Protein AF-0000000084942359 (afdb_homodimer)

Solvent-accessible surface area (backbone atoms only — not comparable to full-atom values): 15478 Å² total; per-residue (Å²): 102,68,65,57,22,60,75,70,57,20,59,50,70,43,77,58,85,48,54,46,67,54,44,46,45,58,38,41,40,51,41,46,76,66,55,27,31,40,92,59,32,51,54,51,35,51,50,45,31,75,74,58,37,42,37,38,56,48,44,86,35,30,27,46,50,53,60,50,73,36,63,46,33,71,36,66,51,55,26,35,24,31,32,73,39,57,25,63,65,54,90,72,32,95,49,45,28,30,33,36,41,31,50,41,22,55,38,44,47,60,41,50,49,47,49,34,51,48,53,60,51,64,69,34,65,71,51,44,54,51,52,70,69,38,79,47,71,66,47,50,50,51,52,38,50,71,72,74,93,104,67,64,58,22,59,76,68,59,21,58,50,70,42,76,59,84,49,54,46,66,56,45,46,45,58,37,43,41,53,40,45,77,66,56,27,31,41,93,58,33,52,56,50,35,50,50,47,35,72,74,60,38,44,38,39,57,49,44,86,35,31,27,48,51,53,61,49,71,37,61,46,32,72,37,66,52,55,25,38,23,32,34,72,40,58,26,62,67,52,90,72,33,96,49,46,30,28,33,35,43,30,48,40,23,55,38,43,47,60,41,49,49,49,51,36,53,46,53,59,52,64,71,34,67,70,51,44,52,50,53,70,68,40,81,47,71,66,46,51,51,51,53,39,49,73,72,72,94

InterPro domains:
  IPR002178 PTS EIIA type-2 domain [PF00359] (6-145)
  IPR002178 PTS EIIA type-2 domain [PS51094] (4-147)
  IPR002178 PTS EI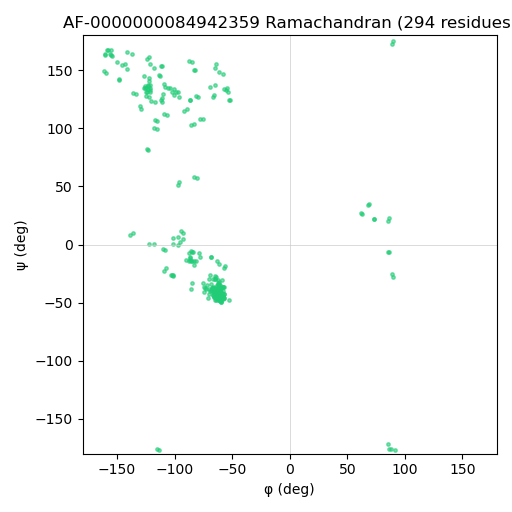IA type-2 domain [cd00211] (6-144)
  IPR016152 Phosphotransferase/anion transporter [G3DSA:3.40.930.10] (1-147)
  IPR016152 Phosphotransferase/anion transporter [SSF55804] (1-146)
  IPR051351 Ascorbate-specific PTS system EIIA component [PTHR36203] (2-146)

Foldseek 3Di:
DLVVQLVLVQEEEAEDADAPLVVLLVNCVSCVVVQQFANCFSVQQVVCCVVPNQVQQPDAQEGEGEHDAPHRGDAWDKHKYFYLDFYDRDDRHPYTHRIYIYTYHNDVVVSVVVVVVVCVQVVDPVSSVLSNPDDDSVSSVVSVVVVPD/DLVVQLVLVQEEEAEDADAPLVVLLVNCVSCVVVQQFAPCFSVQQVVCCVVPNQPQQPDAQEGEGEHDAPVRGDAWDKHKYFYLDFYDRDPRHPYTHRIYIYTYHNDVVVRVVVVVVVVVQVVDPVSSVLSNPDHDSVSSVVSVVVVPD

Structure (mmCIF, N/CA/C/O backbone):
data_AF-0000000084942359-model_v1
#
loop_
_entity.id
_entity.type
_entity.pdbx_description
1 polymer 'Ascorbate-specific PTS system EIIA component'
#
loop_
_atom_site.group_PDB
_atom_site.id
_atom_site.type_symbol
_atom_site.label_atom_id
_atom_site.label_alt_id
_atom_site.label_comp_id
_atom_site.label_asym_id
_atom_site.label_entity_id
_atom_site.label_seq_id
_atom_site.pdbx_PDB_ins_code
_atom_site.Cartn_x
_atom_site.Cartn_y
_atom_site.Cartn_z
_atom_site.occupancy
_atom_site.B_iso_or_equiv
_atom_site.auth_seq_id
_atom_site.auth_comp_id
_atom_site.auth_asym_id
_atom_site.auth_atom_id
_atom_site.pdbx_PDB_model_num
ATOM 1 N N . MET A 1 1 ? 9.93 -5.508 -11.477 1 91.75 1 MET A N 1
ATOM 2 C CA . MET A 1 1 ? 9.188 -6.422 -10.617 1 91.75 1 MET A CA 1
ATOM 3 C C . MET A 1 1 ? 9.023 -7.781 -11.289 1 91.75 1 MET A C 1
ATOM 5 O O . MET A 1 1 ? 9.516 -8.789 -10.789 1 91.75 1 MET A O 1
ATOM 9 N N . LEU A 1 2 ? 8.453 -7.777 -12.477 1 95 2 LEU A N 1
ATOM 10 C CA . LEU A 1 2 ? 8.18 -9.047 -13.133 1 95 2 LEU A CA 1
ATOM 11 C C . LEU A 1 2 ? 9.477 -9.773 -13.477 1 95 2 LEU A C 1
ATOM 13 O O . LEU A 1 2 ? 9.57 -10.992 -13.32 1 95 2 LEU A O 1
ATOM 17 N N . ARG A 1 3 ? 10.461 -9.023 -13.875 1 95.75 3 ARG A N 1
ATOM 18 C CA . ARG A 1 3 ? 11.766 -9.609 -14.172 1 95.75 3 ARG A CA 1
ATOM 19 C C . ARG A 1 3 ? 12.344 -10.305 -12.945 1 95.75 3 ARG A C 1
ATOM 21 O O . ARG A 1 3 ? 12.82 -11.438 -13.031 1 95.75 3 ARG A O 1
ATOM 28 N N . GLU A 1 4 ? 12.297 -9.594 -11.867 1 96 4 GLU A N 1
ATOM 29 C CA . GLU A 1 4 ? 12.812 -10.156 -10.625 1 96 4 GLU A CA 1
ATOM 30 C C . GLU A 1 4 ? 12.039 -11.406 -10.219 1 96 4 GLU A C 1
ATOM 32 O O . GLU A 1 4 ? 12.625 -12.375 -9.727 1 96 4 GLU A O 1
ATOM 37 N N . ILE A 1 5 ? 10.742 -11.406 -10.305 1 97.94 5 ILE A N 1
ATOM 38 C CA . ILE A 1 5 ? 9.883 -12.555 -10.016 1 97.94 5 ILE A CA 1
ATOM 39 C C . ILE A 1 5 ? 10.344 -13.766 -10.82 1 97.94 5 ILE A C 1
ATOM 41 O O . ILE A 1 5 ? 10.539 -14.852 -10.266 1 97.94 5 ILE A O 1
ATOM 45 N N . ILE A 1 6 ? 10.578 -13.469 -12.195 1 98.19 6 ILE A N 1
ATOM 46 C CA . ILE A 1 6 ? 10.93 -14.555 -13.102 1 98.19 6 ILE A CA 1
ATOM 47 C C . ILE A 1 6 ? 12.336 -15.062 -12.789 1 98.19 6 ILE A C 1
ATOM 49 O O . ILE A 1 6 ? 12.547 -16.266 -12.625 1 98.19 6 ILE A O 1
ATOM 53 N N . GLU A 1 7 ? 13.211 -14.25 -12.562 1 97.81 7 GLU A N 1
ATOM 54 C CA . GLU A 1 7 ? 14.617 -14.602 -12.359 1 97.81 7 GLU A CA 1
ATOM 55 C C . GLU A 1 7 ? 14.805 -15.367 -11.047 1 97.81 7 GLU A C 1
ATOM 57 O O . GLU A 1 7 ? 15.664 -16.25 -10.961 1 97.81 7 GLU A O 1
ATOM 62 N N . ASN A 1 8 ? 14.055 -15.047 -10.07 1 98.31 8 ASN A N 1
ATOM 63 C CA . ASN A 1 8 ? 14.227 -15.672 -8.766 1 98.31 8 ASN A CA 1
ATOM 64 C C . ASN A 1 8 ? 13.258 -16.828 -8.562 1 98.31 8 ASN A C 1
ATOM 66 O O . ASN A 1 8 ? 13.25 -17.469 -7.508 1 98.31 8 ASN A O 1
ATOM 70 N N . GLY A 1 9 ? 12.422 -17.062 -9.602 1 98.38 9 GLY A N 1
ATOM 71 C CA . GLY A 1 9 ? 11.492 -18.172 -9.531 1 98.38 9 GLY A CA 1
ATOM 72 C C . GLY A 1 9 ? 10.398 -17.969 -8.5 1 98.38 9 GLY A C 1
ATOM 73 O O . GLY A 1 9 ? 9.984 -18.906 -7.828 1 98.38 9 GLY A O 1
ATOM 74 N N . ARG A 1 10 ? 9.938 -16.75 -8.32 1 98.69 10 ARG A N 1
ATOM 75 C CA . ARG A 1 10 ? 8.93 -16.422 -7.316 1 98.69 10 ARG A CA 1
ATOM 76 C C . ARG A 1 10 ? 7.539 -16.375 -7.938 1 98.69 10 ARG A C 1
ATOM 78 O O . ARG A 1 10 ? 6.805 -15.398 -7.75 1 98.69 10 ARG A O 1
ATOM 85 N N . PHE A 1 11 ? 7.246 -17.406 -8.617 1 98.75 11 PHE A N 1
ATOM 86 C CA . PHE A 1 11 ? 5.934 -17.531 -9.242 1 98.75 11 PHE A CA 1
ATOM 87 C C . PHE A 1 11 ? 5.426 -18.969 -9.141 1 98.75 11 PHE A C 1
ATOM 89 O O . PHE A 1 11 ? 6.215 -19.891 -8.945 1 98.75 11 PHE A O 1
ATOM 96 N N . SER A 1 12 ? 4.117 -19.141 -9.109 1 98.69 12 SER A N 1
ATOM 97 C CA . SER A 1 12 ? 3.49 -20.453 -9.133 1 98.69 12 SER A CA 1
ATOM 98 C C . SER A 1 12 ? 2.172 -20.422 -9.898 1 98.69 12 SER A C 1
ATOM 100 O O . SER A 1 12 ? 1.592 -19.359 -10.102 1 98.69 12 SER A O 1
ATOM 102 N N . PHE A 1 13 ? 1.837 -21.5 -10.375 1 98.56 13 PHE A N 1
ATOM 103 C CA . PHE A 1 13 ? 0.578 -21.719 -11.07 1 98.56 13 PHE A CA 1
ATOM 104 C C . PHE A 1 13 ? -0.224 -22.828 -10.398 1 98.56 13 PHE A C 1
ATOM 106 O O . PHE A 1 13 ? 0.301 -23.922 -10.141 1 98.56 13 PHE A O 1
ATOM 113 N N . GLN A 1 14 ? -1.432 -22.516 -10.086 1 98.12 14 GLN A N 1
ATOM 114 C CA . GLN A 1 14 ? -2.273 -23.484 -9.391 1 98.12 14 GLN A CA 1
ATOM 115 C C . GLN A 1 14 ? -3.432 -23.953 -10.273 1 98.12 14 GLN A C 1
ATOM 117 O O . GLN A 1 14 ? -3.959 -23.172 -11.07 1 98.12 14 GLN A O 1
ATOM 122 N N . LYS A 1 15 ? -3.688 -25.203 -10.023 1 95 15 LYS A N 1
ATOM 123 C CA . LYS A 1 15 ? -4.883 -25.781 -10.625 1 95 15 LYS A CA 1
ATOM 124 C C . LYS A 1 15 ? -5.934 -26.094 -9.562 1 95 15 LYS A C 1
ATOM 126 O O . LYS A 1 15 ? -5.617 -26.219 -8.383 1 95 15 LYS A O 1
ATOM 131 N N . GLY A 1 16 ? -7.137 -26.078 -10.016 1 90.5 16 GLY A N 1
ATOM 132 C CA . GLY A 1 16 ? -8.219 -26.438 -9.117 1 90.5 16 GLY A CA 1
ATOM 133 C C . GLY A 1 16 ? -8.734 -25.281 -8.281 1 90.5 16 GLY A C 1
ATOM 134 O O . GLY A 1 16 ? -8.305 -24.141 -8.469 1 90.5 16 GLY A O 1
ATOM 135 N N . SER A 1 17 ? -9.648 -25.719 -7.305 1 93.69 17 SER A N 1
ATOM 136 C CA . SER A 1 17 ? -10.297 -24.734 -6.453 1 93.69 17 SER A CA 1
ATOM 137 C C . SER A 1 17 ? -9.625 -24.656 -5.082 1 93.69 17 SER A C 1
ATOM 139 O O . SER A 1 17 ? -9.281 -25.688 -4.5 1 93.69 17 SER A O 1
ATOM 141 N N . LEU A 1 18 ? -9.445 -23.375 -4.758 1 97.25 18 LEU A N 1
ATOM 142 C CA . LEU A 1 18 ? -8.898 -23.125 -3.43 1 97.25 18 LEU A CA 1
ATOM 143 C C . LEU A 1 18 ? -9.773 -22.156 -2.656 1 97.25 18 LEU A C 1
ATOM 145 O O . LEU A 1 18 ? -10.398 -21.266 -3.246 1 97.25 18 LEU A O 1
ATOM 149 N N . SER A 1 19 ? -9.773 -22.531 -1.214 1 98 19 SER A N 1
ATOM 150 C CA . SER A 1 19 ? -10.281 -21.453 -0.386 1 98 19 SER A CA 1
ATOM 151 C C . SER A 1 19 ? -9.359 -20.234 -0.439 1 98 19 SER A C 1
ATOM 153 O O . SER A 1 19 ? -8.188 -20.359 -0.799 1 98 19 SER A O 1
ATOM 155 N N . TRP A 1 20 ? -9.93 -19.109 -0.237 1 98 20 TRP A N 1
ATOM 156 C CA . TRP A 1 20 ? -9.094 -17.922 -0.312 1 98 20 TRP A CA 1
ATOM 157 C C . TRP A 1 20 ? -7.957 -17.984 0.699 1 98 20 TRP A C 1
ATOM 159 O O . TRP A 1 20 ? -6.863 -17.484 0.444 1 98 20 TRP A O 1
ATOM 169 N N . GLU A 1 21 ? -8.141 -18.672 1.91 1 98.56 21 GLU A N 1
ATOM 170 C CA . GLU A 1 21 ? -7.066 -18.859 2.883 1 98.56 21 GLU A CA 1
ATOM 171 C C . GLU A 1 21 ? -5.945 -19.719 2.307 1 98.56 21 GLU A C 1
ATOM 173 O O . GLU A 1 21 ? -4.766 -19.391 2.438 1 98.56 21 GLU A O 1
ATOM 178 N N . GLU A 1 22 ? -6.355 -20.797 1.677 1 98.44 22 GLU A N 1
ATOM 179 C CA . GLU A 1 22 ? -5.379 -21.672 1.039 1 98.44 22 GLU A CA 1
ATOM 180 C C . GLU A 1 22 ? -4.641 -20.953 -0.085 1 98.44 22 GLU A C 1
ATOM 182 O O . GLU A 1 22 ? -3.436 -21.141 -0.262 1 98.44 22 GLU A O 1
ATOM 187 N N . ALA A 1 23 ? -5.34 -20.172 -0.828 1 98.56 23 ALA A N 1
ATOM 188 C CA . ALA A 1 23 ? -4.738 -19.422 -1.926 1 98.56 23 ALA A CA 1
ATOM 189 C C . ALA A 1 23 ? -3.678 -18.453 -1.411 1 98.56 23 ALA A C 1
ATOM 191 O O . ALA A 1 23 ? -2.598 -18.344 -1.996 1 98.56 23 ALA A O 1
ATOM 192 N N . ILE A 1 24 ? -4.004 -17.812 -0.327 1 98.62 24 ILE A N 1
ATOM 193 C CA . ILE A 1 24 ? -3.039 -16.891 0.271 1 98.62 24 ILE A CA 1
ATOM 194 C C . ILE A 1 24 ? -1.79 -17.656 0.69 1 98.62 24 ILE A C 1
ATOM 196 O O . ILE A 1 24 ? -0.667 -17.219 0.433 1 98.62 24 ILE A O 1
ATOM 200 N N . LYS A 1 25 ? -1.913 -18.797 1.354 1 98.75 25 LYS A N 1
ATOM 201 C CA . LYS A 1 25 ? -0.781 -19.609 1.784 1 98.75 25 LYS A CA 1
ATOM 202 C C . LYS A 1 25 ? 0.062 -20.062 0.592 1 98.75 25 LYS A C 1
ATOM 204 O O . LYS A 1 25 ? 1.29 -19.953 0.62 1 98.75 25 LYS A O 1
ATOM 209 N N . LYS A 1 26 ? -0.627 -20.484 -0.478 1 98.69 26 LYS A N 1
ATOM 210 C CA . LYS A 1 26 ? 0.073 -20.938 -1.678 1 98.69 26 LYS A CA 1
ATOM 211 C C . LYS A 1 26 ? 0.813 -19.781 -2.348 1 98.69 26 LYS A C 1
ATOM 213 O O . LYS A 1 26 ? 1.952 -19.938 -2.793 1 98.69 26 LYS A O 1
ATOM 218 N N . ALA A 1 27 ? 0.189 -18.703 -2.371 1 98.69 27 ALA A N 1
ATOM 219 C CA . ALA A 1 27 ? 0.783 -17.531 -3.016 1 98.69 27 ALA A CA 1
ATOM 220 C C . ALA A 1 27 ? 2.035 -17.078 -2.273 1 98.69 27 ALA A C 1
ATOM 222 O O . ALA A 1 27 ? 2.965 -16.547 -2.885 1 98.69 27 ALA A O 1
ATOM 223 N N . CYS A 1 28 ? 2.064 -17.359 -1.022 1 98.75 28 CYS A N 1
ATOM 224 C CA . CYS A 1 28 ? 3.176 -16.922 -0.18 1 98.75 28 CYS A CA 1
ATOM 225 C C . CYS A 1 28 ? 4.312 -17.938 -0.215 1 98.75 28 CYS A C 1
ATOM 227 O O . CYS A 1 28 ? 5.43 -17.641 0.206 1 98.75 28 CYS A O 1
ATOM 229 N N . GLN A 1 29 ? 4.113 -19.078 -0.69 1 98.75 29 GLN A N 1
ATOM 230 C CA . GLN A 1 29 ? 5.016 -20.219 -0.55 1 98.75 29 GLN A CA 1
ATOM 231 C C . GLN A 1 29 ? 6.395 -19.906 -1.118 1 98.75 29 GLN A C 1
ATOM 233 O O . GLN A 1 29 ? 7.414 -20.188 -0.49 1 98.75 29 GLN A O 1
ATOM 238 N N . PRO A 1 30 ? 6.457 -19.297 -2.338 1 98.81 30 PRO A N 1
ATOM 239 C CA . PRO A 1 30 ? 7.793 -19 -2.861 1 98.81 30 PRO A CA 1
ATOM 240 C C . PRO A 1 30 ? 8.602 -18.094 -1.948 1 98.81 30 PRO A C 1
ATOM 242 O O . PRO A 1 30 ? 9.82 -18.25 -1.827 1 98.81 30 PRO A O 1
ATOM 245 N N . LEU A 1 31 ? 8.016 -17.156 -1.313 1 98.81 31 LEU A N 1
ATOM 246 C CA . LEU A 1 31 ? 8.703 -16.25 -0.41 1 98.81 31 LEU A CA 1
ATOM 247 C C . LEU A 1 31 ? 9.102 -16.953 0.88 1 98.81 31 LEU A C 1
ATOM 249 O O . LEU A 1 31 ? 10.133 -16.625 1.471 1 98.81 31 LEU A O 1
ATOM 253 N N . LEU A 1 32 ? 8.211 -17.938 1.354 1 98.75 32 LEU A N 1
ATOM 254 C CA . LEU A 1 32 ? 8.539 -18.75 2.52 1 98.75 32 LEU A CA 1
ATOM 255 C C . LEU A 1 32 ? 9.766 -19.625 2.248 1 98.75 32 LEU A C 1
ATOM 257 O O . LEU A 1 32 ? 10.688 -19.672 3.062 1 98.75 32 LEU A O 1
ATOM 261 N N . GLU A 1 33 ? 9.836 -20.156 1.049 1 98.62 33 GLU A N 1
ATOM 262 C CA . GLU A 1 33 ? 10.906 -21.078 0.662 1 98.62 33 GLU A CA 1
ATOM 263 C C . GLU A 1 33 ? 12.25 -20.344 0.571 1 98.62 33 GLU A C 1
ATOM 265 O O . GLU A 1 33 ? 13.297 -20.938 0.84 1 98.62 33 GLU A O 1
ATOM 270 N N . GLN A 1 34 ? 12.156 -19.141 0.321 1 98.44 34 GLN A N 1
ATOM 271 C CA . GLN A 1 34 ? 13.375 -18.344 0.153 1 98.44 34 GLN A CA 1
ATOM 272 C C . GLN A 1 34 ? 13.68 -17.531 1.405 1 98.44 34 GLN A C 1
ATOM 274 O O . GLN A 1 34 ? 14.547 -16.656 1.386 1 98.44 34 GLN A O 1
ATOM 279 N N . LYS A 1 35 ? 12.906 -17.781 2.365 1 98.5 35 LYS A N 1
ATOM 280 C CA . LYS A 1 35 ? 13.109 -17.188 3.686 1 98.5 35 LYS A CA 1
ATOM 281 C C . LYS A 1 35 ? 12.977 -15.672 3.635 1 98.5 35 LYS A C 1
ATOM 283 O O . LYS A 1 35 ? 13.633 -14.961 4.402 1 98.5 35 LYS A O 1
ATOM 288 N N . ILE A 1 36 ? 12.227 -15.219 2.68 1 98.25 36 ILE A N 1
ATOM 289 C CA . ILE A 1 36 ? 11.922 -13.797 2.564 1 98.25 36 ILE A CA 1
ATOM 290 C C . ILE A 1 36 ? 10.93 -13.391 3.646 1 98.25 36 ILE A C 1
ATOM 292 O O . ILE A 1 36 ? 10.977 -12.266 4.16 1 98.25 36 ILE A O 1
ATOM 296 N N . ILE A 1 37 ? 10 -14.25 3.947 1 98.62 37 ILE A N 1
ATOM 297 C CA . ILE A 1 37 ? 8.992 -14.047 4.984 1 98.62 37 ILE A CA 1
ATOM 298 C C . ILE A 1 37 ? 9.07 -15.172 6.008 1 98.62 37 ILE A C 1
ATOM 300 O O . ILE A 1 37 ? 9.648 -16.234 5.734 1 98.62 37 ILE A O 1
ATOM 304 N N . GLU A 1 38 ? 8.508 -14.93 7.148 1 98.62 38 GLU A N 1
ATOM 305 C CA . GLU A 1 38 ? 8.391 -15.93 8.203 1 98.62 38 GLU A CA 1
ATOM 306 C C . GLU A 1 38 ? 7.117 -16.766 8.039 1 98.62 38 GLU A C 1
ATOM 308 O O . GLU A 1 38 ? 6.172 -16.328 7.379 1 98.62 38 GLU A O 1
ATOM 313 N N . PRO A 1 39 ? 7.086 -17.969 8.625 1 98.56 39 PRO A N 1
ATOM 314 C CA . PRO A 1 39 ? 5.938 -18.859 8.469 1 98.56 39 PRO A CA 1
ATOM 315 C C . PRO A 1 39 ? 4.629 -18.219 8.922 1 98.56 39 PRO A C 1
ATOM 317 O O . PRO A 1 39 ? 3.553 -18.609 8.461 1 98.56 39 PRO A O 1
ATOM 320 N N . GLU A 1 40 ? 4.715 -17.172 9.758 1 98.19 40 GLU A N 1
ATOM 321 C CA . GLU A 1 40 ? 3.529 -16.531 10.32 1 98.19 40 GLU A CA 1
ATOM 322 C C . GLU A 1 40 ? 2.932 -15.516 9.344 1 98.19 40 GLU A C 1
ATOM 324 O O . GLU A 1 40 ? 1.788 -15.086 9.508 1 98.19 40 GLU A O 1
ATOM 329 N N . TYR A 1 41 ? 3.688 -15.172 8.344 1 98.38 41 TYR A N 1
ATOM 330 C CA . TYR A 1 41 ? 3.324 -14.047 7.492 1 98.38 41 TYR A CA 1
ATOM 331 C C . TYR A 1 41 ? 1.986 -14.289 6.805 1 98.38 41 TYR A C 1
ATOM 333 O O . TYR A 1 41 ? 1.101 -13.43 6.832 1 98.38 41 TYR A O 1
ATOM 341 N N . PRO A 1 42 ? 1.716 -15.477 6.18 1 98.69 42 PRO A N 1
ATOM 342 C CA . PRO A 1 42 ? 0.392 -15.703 5.598 1 98.69 42 PRO A CA 1
ATOM 343 C C . PRO A 1 42 ? -0.734 -15.57 6.617 1 98.69 42 PRO A C 1
ATOM 345 O O . PRO A 1 42 ? -1.823 -15.094 6.285 1 98.69 42 PRO A O 1
ATOM 348 N N . GLY A 1 4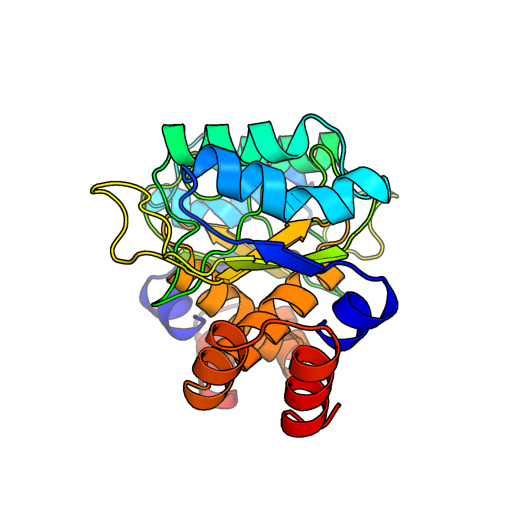3 ? -0.487 -15.992 7.797 1 98.44 43 GLY A N 1
ATOM 349 C CA . GLY A 1 43 ? -1.476 -15.891 8.859 1 98.44 43 GLY A CA 1
ATOM 350 C C . GLY A 1 43 ? -1.847 -14.453 9.188 1 98.44 43 GLY A C 1
ATOM 351 O O . GLY A 1 43 ? -2.998 -14.164 9.516 1 98.44 43 GLY A O 1
ATOM 352 N N . TYR A 1 44 ? -0.815 -13.539 9.086 1 96.88 44 TYR A N 1
ATOM 353 C CA . TYR A 1 44 ? -1.102 -12.125 9.297 1 96.88 44 TYR A CA 1
ATOM 354 C C . TYR A 1 44 ? -2.078 -11.609 8.25 1 96.88 44 TYR A C 1
ATOM 356 O O . TYR A 1 44 ? -3.035 -10.898 8.578 1 96.88 44 TYR A O 1
ATOM 364 N N . ILE A 1 45 ? -1.878 -12.023 7.008 1 96.88 45 ILE A N 1
ATOM 365 C CA . ILE A 1 45 ? -2.734 -11.594 5.91 1 96.88 45 ILE A CA 1
ATOM 366 C C . ILE A 1 45 ? -4.145 -12.148 6.102 1 96.88 45 ILE A C 1
ATOM 368 O O . ILE A 1 45 ? -5.125 -11.406 6.008 1 96.88 45 ILE A O 1
ATOM 372 N N . ILE A 1 46 ? -4.25 -13.398 6.453 1 98 46 ILE A N 1
ATOM 373 C CA . ILE A 1 46 ? -5.531 -14.07 6.621 1 98 46 ILE A CA 1
ATOM 374 C C . ILE A 1 46 ? -6.297 -13.438 7.781 1 98 46 ILE A C 1
ATOM 376 O O . ILE A 1 46 ? -7.492 -13.156 7.664 1 98 46 ILE A O 1
ATOM 380 N N . SER A 1 47 ? -5.582 -13.117 8.844 1 97.06 47 SER A N 1
ATOM 381 C CA . SER A 1 47 ? -6.211 -12.477 9.992 1 97.06 47 SER A CA 1
ATOM 382 C C . SER A 1 47 ? -6.738 -11.094 9.633 1 97.06 47 SER A C 1
ATOM 384 O O . SER A 1 47 ? -7.832 -10.711 10.062 1 97.06 47 SER A O 1
ATOM 386 N N . ASN A 1 48 ? -5.98 -10.391 8.844 1 93.94 48 ASN A N 1
ATOM 387 C CA . ASN A 1 48 ? -6.41 -9.062 8.414 1 93.94 48 ASN A CA 1
ATOM 388 C C . ASN A 1 48 ? -7.676 -9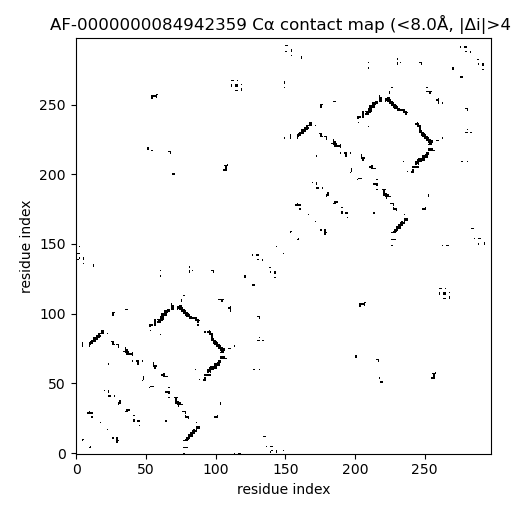.133 7.559 1 93.94 48 ASN A C 1
ATOM 390 O O . ASN A 1 48 ? -8.578 -8.305 7.715 1 93.94 48 ASN A O 1
ATOM 394 N 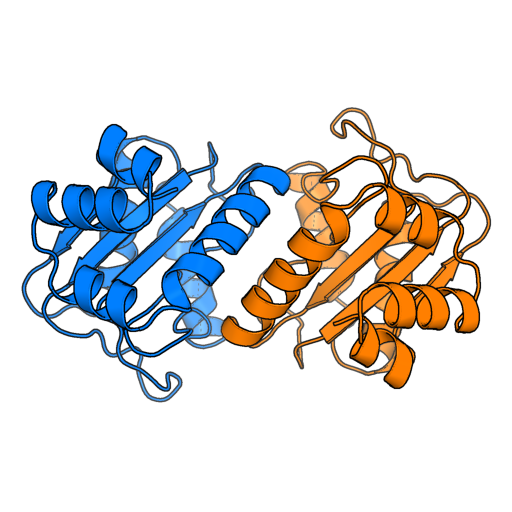N . VAL A 1 49 ? -7.777 -10.055 6.738 1 94.38 49 VAL A N 1
ATOM 395 C CA . VAL A 1 49 ? -8.945 -10.219 5.879 1 94.38 49 VAL A CA 1
ATOM 396 C C . VAL A 1 49 ? -10.164 -10.578 6.73 1 94.38 49 VAL A C 1
ATOM 398 O O . VAL A 1 49 ? -11.266 -10.078 6.484 1 94.38 49 VAL A O 1
ATOM 401 N N . HIS A 1 50 ? -9.969 -11.484 7.688 1 95.56 50 HIS A N 1
ATOM 402 C CA . HIS A 1 50 ? -11.07 -11.844 8.578 1 95.56 50 HIS A CA 1
ATOM 403 C C . HIS A 1 50 ? -11.57 -10.625 9.352 1 95.56 50 HIS A C 1
ATOM 405 O O . HIS A 1 50 ? -12.773 -10.461 9.539 1 95.56 50 HIS A O 1
ATOM 411 N N . GLU A 1 51 ? -10.578 -9.75 9.734 1 93 51 GLU A N 1
ATOM 412 C CA . GLU A 1 51 ? -10.922 -8.648 10.625 1 93 51 GLU A CA 1
ATOM 413 C C . GLU A 1 51 ? -11.461 -7.453 9.836 1 93 51 GLU A C 1
ATOM 415 O O . GLU A 1 51 ? -12.406 -6.797 10.266 1 93 51 GLU A O 1
ATOM 420 N N . PHE A 1 52 ? -10.906 -7.281 8.578 1 89.81 52 PHE A N 1
ATOM 421 C CA . PHE A 1 52 ? -11.188 -6.012 7.914 1 89.81 52 PHE A CA 1
ATOM 422 C C . PHE A 1 52 ? -11.867 -6.242 6.57 1 89.81 52 PHE A C 1
ATOM 424 O O . PHE A 1 52 ? -12.258 -5.285 5.895 1 89.81 52 PHE A O 1
ATOM 431 N N . GLY A 1 53 ? -12.094 -7.5 6.242 1 90.25 53 GLY A N 1
ATOM 432 C CA . GLY A 1 53 ? -12.695 -7.824 4.957 1 90.25 53 GLY A CA 1
ATOM 433 C C . GLY A 1 53 ? -11.672 -8.016 3.852 1 90.25 53 GLY A C 1
ATOM 434 O O . GLY A 1 53 ? -10.469 -7.859 4.078 1 90.25 53 GLY A O 1
ATOM 435 N N . PRO A 1 54 ? -12.109 -8.453 2.729 1 93.06 54 PRO A N 1
ATOM 436 C CA . PRO A 1 54 ? -11.211 -8.82 1.629 1 93.06 54 PRO A CA 1
ATOM 437 C C . PRO A 1 54 ? -10.727 -7.613 0.837 1 93.06 54 PRO A C 1
ATOM 439 O O . PRO A 1 54 ? -10.789 -7.609 -0.395 1 93.06 54 PRO A O 1
ATOM 442 N N . TYR A 1 55 ? -10.086 -6.641 1.463 1 86.44 55 TYR A N 1
ATOM 443 C CA . TYR A 1 55 ? -9.602 -5.387 0.891 1 86.44 55 TYR A CA 1
ATOM 444 C C . TYR A 1 55 ? -8.461 -5.641 -0.082 1 86.44 55 TYR A C 1
ATOM 446 O O . TYR A 1 55 ? -8.141 -4.781 -0.909 1 86.44 55 TYR A O 1
ATOM 454 N N . ILE A 1 56 ? -7.949 -6.91 -0.086 1 91.69 56 ILE A N 1
ATOM 455 C CA . ILE A 1 56 ? -6.777 -7.246 -0.885 1 91.69 56 ILE A CA 1
ATOM 456 C C . ILE A 1 56 ? -7.207 -7.617 -2.303 1 91.69 56 ILE A C 1
ATOM 458 O O . ILE A 1 56 ? -6.371 -7.75 -3.197 1 91.69 56 ILE A O 1
ATOM 462 N N . VAL A 1 57 ? -8.539 -7.82 -2.51 1 93.56 57 VAL A N 1
ATOM 463 C CA . VAL A 1 57 ? -9.109 -7.996 -3.842 1 93.56 57 VAL A CA 1
ATOM 464 C C . VAL A 1 57 ? -9.406 -6.629 -4.461 1 93.56 57 VAL A C 1
ATOM 466 O O . VAL A 1 57 ? -10.43 -6.012 -4.152 1 93.56 57 VAL A O 1
ATOM 469 N N . ILE A 1 58 ? -8.492 -6.234 -5.395 1 88.56 58 ILE A N 1
ATOM 470 C CA . ILE A 1 58 ? -8.453 -4.801 -5.668 1 88.56 58 ILE A CA 1
ATOM 471 C C . ILE A 1 58 ? -9.055 -4.52 -7.043 1 88.56 58 ILE A C 1
ATOM 473 O O . ILE A 1 58 ? -9.398 -3.379 -7.359 1 88.56 58 ILE A O 1
ATOM 477 N N . ALA A 1 59 ? -9.141 -5.402 -7.887 1 88 59 ALA A N 1
ATOM 478 C CA . ALA A 1 59 ? -9.625 -5.254 -9.25 1 88 59 ALA A CA 1
ATOM 479 C C . ALA A 1 59 ? -10.094 -6.59 -9.82 1 88 59 ALA A C 1
ATOM 481 O O . ALA A 1 59 ? -9.906 -7.637 -9.195 1 88 59 ALA A O 1
ATOM 482 N N . PRO A 1 60 ? -10.781 -6.398 -10.953 1 91 60 PRO A N 1
ATOM 483 C CA . PRO A 1 60 ? -11.102 -7.684 -11.578 1 91 60 PRO A CA 1
ATOM 484 C C . PRO A 1 60 ? -9.875 -8.57 -11.773 1 91 60 PRO A C 1
ATOM 486 O O . PRO A 1 60 ? -8.844 -8.102 -12.266 1 91 60 PRO A O 1
ATOM 489 N N . GLU A 1 61 ? -9.891 -9.805 -11.242 1 95.19 61 GLU A N 1
ATOM 490 C CA . GLU A 1 61 ? -8.883 -10.836 -11.461 1 95.19 61 GLU A CA 1
ATOM 491 C C . GLU A 1 61 ? -7.719 -10.695 -10.492 1 95.19 61 GLU A C 1
ATOM 493 O O . GLU A 1 61 ? -6.879 -11.586 -10.383 1 95.19 61 GLU A O 1
ATOM 498 N N . ILE A 1 62 ? -7.691 -9.656 -9.727 1 95.19 62 ILE A N 1
ATOM 499 C CA . ILE A 1 62 ? -6.41 -9.32 -9.117 1 95.19 62 ILE A CA 1
ATOM 500 C C . ILE A 1 62 ? -6.57 -9.25 -7.598 1 95.19 62 ILE A C 1
ATOM 502 O O . ILE A 1 62 ? -7.461 -8.562 -7.09 1 95.19 62 ILE A O 1
ATOM 506 N N . CYS A 1 63 ? -5.738 -9.875 -6.91 1 95.62 63 CYS A N 1
ATOM 507 C CA . CYS A 1 63 ? -5.57 -9.844 -5.461 1 95.62 63 CYS A CA 1
ATOM 508 C C . CYS A 1 63 ? -4.137 -9.5 -5.082 1 95.62 63 CYS A C 1
ATOM 510 O O . CYS A 1 63 ? -3.189 -10.039 -5.66 1 95.62 63 CYS A O 1
ATOM 512 N N . ILE A 1 64 ? -3.916 -8.594 -4.113 1 95.12 64 ILE A N 1
ATOM 513 C CA . ILE A 1 64 ? -2.578 -8.203 -3.684 1 95.12 64 ILE A CA 1
ATOM 514 C C . ILE A 1 64 ? -2.42 -8.453 -2.186 1 95.12 64 ILE A C 1
ATOM 516 O O . ILE A 1 64 ? -2.549 -7.527 -1.378 1 95.12 64 ILE A O 1
ATOM 520 N N . PRO A 1 65 ? -2.141 -9.68 -1.839 1 95.88 65 PRO A N 1
ATOM 521 C CA . PRO A 1 65 ? -1.935 -9.969 -0.419 1 95.88 65 PRO A CA 1
ATOM 522 C C . PRO A 1 65 ? -0.695 -9.281 0.151 1 95.88 65 PRO A C 1
ATOM 524 O O . PRO A 1 65 ? 0.399 -9.422 -0.402 1 95.88 65 PRO A O 1
ATOM 527 N N . HIS A 1 66 ? -0.86 -8.617 1.188 1 93.31 66 HIS A N 1
ATOM 528 C CA . HIS A 1 66 ? 0.26 -8.031 1.921 1 93.31 66 HIS A CA 1
ATOM 529 C C . HIS A 1 66 ? -0.141 -7.68 3.35 1 93.31 66 HIS A C 1
ATOM 531 O O . HIS A 1 66 ? -1.316 -7.43 3.625 1 93.31 66 HIS A O 1
ATOM 537 N N . ALA A 1 67 ? 0.768 -7.727 4.293 1 91.62 67 ALA A N 1
ATOM 538 C CA . ALA A 1 67 ? 0.606 -7.332 5.691 1 91.62 67 ALA A CA 1
ATOM 539 C C . ALA A 1 67 ? 1.499 -6.141 6.031 1 91.62 67 ALA A C 1
ATOM 541 O O . ALA A 1 67 ? 2.045 -5.492 5.137 1 91.62 67 ALA A O 1
ATOM 542 N N . GLN A 1 68 ? 1.453 -5.82 7.27 1 88.31 68 GLN A N 1
ATOM 543 C CA . GLN A 1 68 ? 2.246 -4.688 7.738 1 88.31 68 GLN A CA 1
ATOM 544 C C . GLN A 1 68 ? 3.719 -4.859 7.379 1 88.31 68 GLN A C 1
ATOM 546 O O . GLN A 1 68 ? 4.297 -5.926 7.594 1 88.31 68 GLN A O 1
ATOM 551 N N . GLU A 1 69 ? 4.266 -3.777 6.844 1 88.25 69 GLU A N 1
ATOM 552 C CA . GLU A 1 69 ? 5.684 -3.789 6.496 1 88.25 69 GLU A CA 1
ATOM 553 C C . GLU A 1 69 ? 6.547 -4.125 7.711 1 88.25 69 GLU A C 1
ATOM 555 O O . GLU A 1 69 ? 6.293 -3.635 8.812 1 88.25 69 GLU A O 1
ATOM 560 N N . GLY A 1 70 ? 7.523 -5.062 7.488 1 90.5 70 GLY A N 1
ATOM 561 C CA . GLY A 1 70 ? 8.461 -5.43 8.539 1 90.5 70 GLY A CA 1
ATOM 562 C C . GLY A 1 70 ? 7.977 -6.586 9.391 1 90.5 70 GLY A C 1
ATOM 563 O O . GLY A 1 70 ? 8.773 -7.277 10.031 1 90.5 70 GLY A O 1
ATOM 564 N N . LYS A 1 71 ? 6.648 -6.73 9.5 1 92.12 71 LYS A N 1
ATOM 565 C CA . LYS A 1 71 ? 6.109 -7.805 10.336 1 92.12 71 LYS A CA 1
ATOM 566 C C . LYS A 1 71 ? 6.242 -9.156 9.641 1 92.12 71 LYS A C 1
ATOM 568 O O . LYS A 1 71 ? 5.531 -9.438 8.68 1 92.12 71 LYS A O 1
ATOM 573 N N . GLY A 1 72 ? 7.148 -9.984 10.133 1 95.88 72 GLY A N 1
ATOM 574 C CA . GLY A 1 72 ? 7.344 -11.305 9.562 1 95.88 72 GLY A CA 1
ATOM 575 C C . GLY A 1 72 ? 8.055 -11.266 8.219 1 95.88 72 GLY A C 1
ATOM 576 O O . GLY A 1 72 ? 7.836 -12.141 7.371 1 95.88 72 GLY A O 1
ATOM 577 N N . VAL A 1 73 ? 8.734 -10.266 7.953 1 96.81 73 VAL A N 1
ATOM 578 C CA . VAL A 1 73 ? 9.406 -10.094 6.668 1 96.81 73 VAL A CA 1
ATOM 579 C C . VAL A 1 73 ? 10.914 -9.93 6.891 1 96.81 73 VAL A C 1
ATOM 581 O O . VAL A 1 73 ? 11.336 -9.172 7.758 1 96.81 73 VAL A O 1
ATOM 584 N N . ASN A 1 74 ? 11.734 -10.703 6.066 1 96.94 74 ASN A N 1
ATOM 585 C CA . ASN A 1 74 ? 13.188 -10.68 6.184 1 96.94 74 ASN A CA 1
ATOM 586 C C . ASN A 1 74 ? 13.828 -9.852 5.07 1 96.94 74 ASN A C 1
ATOM 588 O O . ASN A 1 74 ? 14.93 -9.328 5.234 1 96.94 74 ASN A O 1
ATOM 592 N N . ASP A 1 75 ? 13.133 -9.766 3.963 1 95.56 75 ASP A N 1
ATOM 593 C CA . ASP A 1 75 ? 13.594 -9.016 2.803 1 95.56 75 ASP A CA 1
ATOM 594 C C . ASP A 1 75 ? 12.422 -8.57 1.93 1 95.56 75 ASP A C 1
ATOM 596 O O . ASP A 1 75 ? 11.289 -9.031 2.115 1 95.56 75 ASP A O 1
ATOM 600 N N . THR A 1 76 ? 12.688 -7.602 1.068 1 95.62 76 THR A N 1
ATOM 601 C CA . THR A 1 76 ? 11.656 -7.082 0.173 1 95.62 76 THR A CA 1
ATOM 602 C C . THR A 1 76 ? 11.586 -7.91 -1.107 1 95.62 76 THR A C 1
ATOM 604 O O . THR A 1 76 ? 12.602 -8.102 -1.783 1 95.62 76 THR A O 1
ATOM 607 N N . ALA A 1 77 ? 10.383 -8.43 -1.418 1 96.81 77 ALA A N 1
ATOM 608 C CA . ALA A 1 77 ? 10.188 -9.203 -2.645 1 96.81 77 ALA A CA 1
ATOM 609 C C . ALA A 1 77 ? 8.711 -9.266 -3.02 1 96.81 77 ALA A C 1
ATOM 611 O O . ALA A 1 77 ? 7.844 -8.914 -2.215 1 96.81 77 ALA A O 1
ATOM 612 N N . VAL A 1 78 ? 8.461 -9.617 -4.195 1 97.56 78 VAL A N 1
ATOM 613 C CA . VAL A 1 78 ? 7.125 -9.883 -4.719 1 97.56 78 VAL A CA 1
ATOM 614 C C . VAL A 1 78 ? 7.062 -11.305 -5.27 1 97.56 78 VAL A C 1
ATOM 616 O O . VAL A 1 78 ? 8.008 -11.773 -5.91 1 97.56 78 VAL A O 1
ATOM 619 N N . ALA A 1 79 ? 6 -11.93 -5.039 1 98.62 79 ALA A N 1
ATOM 620 C CA . ALA A 1 79 ? 5.707 -13.227 -5.652 1 98.62 79 ALA A CA 1
ATOM 621 C C . ALA A 1 79 ? 4.41 -13.164 -6.453 1 98.62 79 ALA A C 1
ATOM 623 O O . ALA A 1 79 ? 3.529 -12.352 -6.164 1 98.62 79 ALA A O 1
ATOM 624 N N . PHE A 1 80 ? 4.352 -14.055 -7.406 1 98.62 80 PHE A N 1
ATOM 625 C CA . PHE A 1 80 ? 3.191 -14.125 -8.289 1 98.62 80 PHE A CA 1
ATOM 626 C C . PHE A 1 80 ? 2.598 -15.531 -8.289 1 98.62 80 PHE A C 1
ATOM 628 O O . PHE A 1 80 ? 3.33 -16.516 -8.305 1 98.62 80 PHE A O 1
ATOM 635 N N . MET A 1 81 ? 1.262 -15.562 -8.219 1 98.81 81 MET A N 1
ATOM 636 C CA . MET A 1 81 ? 0.558 -16.828 -8.422 1 98.81 81 MET A CA 1
ATOM 637 C C . MET A 1 81 ? -0.651 -16.625 -9.328 1 98.81 81 MET A C 1
ATOM 639 O O . MET A 1 81 ? -1.393 -15.656 -9.188 1 98.81 81 MET A O 1
ATOM 643 N N . ASN A 1 82 ? -0.718 -17.422 -10.258 1 98.62 82 ASN A N 1
ATOM 644 C CA . ASN A 1 82 ? -1.929 -17.562 -11.055 1 98.62 82 ASN A CA 1
ATOM 645 C C . ASN A 1 82 ? -2.68 -18.844 -10.711 1 98.62 82 ASN A C 1
ATOM 647 O O . ASN A 1 82 ? -2.07 -19.906 -10.555 1 98.62 82 ASN A O 1
ATOM 651 N N . ILE A 1 83 ? -4.012 -18.75 -10.555 1 98.19 83 ILE A N 1
ATOM 652 C CA . ILE A 1 83 ? -4.832 -19.938 -10.297 1 98.19 83 ILE A CA 1
ATOM 653 C C . ILE A 1 83 ? -5.914 -20.047 -11.367 1 98.19 83 ILE A C 1
ATOM 655 O O . ILE A 1 83 ? -6.52 -19.047 -11.766 1 98.19 83 ILE A O 1
ATOM 659 N N . GLU A 1 84 ? -6.086 -21.203 -11.82 1 96.56 84 GLU A N 1
ATOM 660 C CA . GLU A 1 84 ? -6.996 -21.453 -12.938 1 96.56 84 GLU A CA 1
ATOM 661 C C . GLU A 1 84 ? -8.438 -21.109 -12.562 1 96.56 84 GLU A C 1
ATOM 663 O O . GLU A 1 84 ? -9.156 -20.5 -13.352 1 96.56 84 GLU A O 1
ATOM 668 N N . GLU A 1 85 ? -8.828 -21.5 -11.414 1 97.12 85 GLU A N 1
ATOM 669 C CA . GLU A 1 85 ? -10.18 -21.203 -10.953 1 97.12 85 GLU A CA 1
ATOM 670 C C . GLU A 1 85 ? -10.195 -20 -10.023 1 97.12 85 GLU A C 1
ATOM 672 O O . GLU A 1 85 ? -9.492 -19.969 -9.016 1 97.12 85 GLU A O 1
ATOM 677 N N . ALA A 1 86 ? -11.023 -19.156 -10.289 1 97.38 86 ALA A N 1
ATOM 678 C CA . ALA A 1 86 ? -11.094 -17.922 -9.508 1 97.38 86 ALA A CA 1
ATOM 679 C C . ALA A 1 86 ? -11.406 -18.219 -8.047 1 97.38 86 ALA A C 1
ATOM 681 O O . ALA A 1 86 ? -12.164 -19.141 -7.742 1 97.38 86 ALA A O 1
ATOM 682 N N . VAL A 1 87 ? -10.891 -17.391 -7.297 1 98.12 87 VAL A N 1
ATOM 683 C CA . VAL A 1 87 ? -11.008 -17.641 -5.859 1 98.12 87 VAL A CA 1
ATOM 684 C C . VAL A 1 87 ? -12.102 -16.75 -5.273 1 98.12 87 VAL A C 1
ATOM 686 O O . VAL A 1 87 ? -12.117 -15.539 -5.504 1 98.12 87 VAL A O 1
ATOM 689 N N . ASP A 1 88 ? -13.047 -17.406 -4.457 1 97.44 88 ASP A N 1
ATOM 690 C CA . ASP A 1 88 ? -14.156 -16.703 -3.816 1 97.44 88 ASP A CA 1
ATOM 691 C C . ASP A 1 88 ? -13.773 -16.234 -2.416 1 97.44 88 ASP A C 1
ATOM 693 O O . ASP A 1 88 ? -13.461 -17.047 -1.544 1 97.44 88 ASP A O 1
ATOM 697 N N . PHE A 1 89 ? -13.734 -14.914 -2.262 1 97.06 89 PHE A N 1
ATOM 698 C CA . PHE A 1 89 ? -13.406 -14.344 -0.96 1 97.06 89 PHE A CA 1
ATOM 699 C C . PHE A 1 89 ? -14.672 -14.062 -0.159 1 97.06 89 PHE A C 1
ATOM 701 O O . PHE A 1 89 ? -14.602 -13.492 0.935 1 97.06 89 PHE A O 1
ATOM 708 N N . GLY A 1 90 ? -15.797 -14.43 -0.65 1 94 90 GLY A N 1
ATOM 709 C CA . GLY A 1 90 ? -17.062 -14.258 0.047 1 94 90 GLY A CA 1
ATOM 710 C C . GLY A 1 90 ? -17.719 -12.906 -0.221 1 94 90 GLY A C 1
ATOM 711 O O . GLY A 1 90 ? -17.297 -12.188 -1.129 1 94 90 GLY A O 1
ATOM 712 N N . PRO A 1 91 ? -18.812 -12.523 0.373 1 89.62 91 PRO A N 1
ATOM 713 C CA . PRO A 1 91 ? -19.672 -11.375 0.059 1 89.62 91 PRO A CA 1
ATOM 714 C C . PRO A 1 91 ? -18.969 -10.039 0.225 1 89.62 91 PRO A C 1
ATOM 716 O O . PRO A 1 91 ? -19.359 -9.047 -0.389 1 89.62 91 PRO A O 1
ATOM 719 N N . GLY A 1 92 ? -17.984 -9.984 0.789 1 86.81 92 GLY A N 1
ATOM 720 C CA . GLY A 1 92 ? -17.297 -8.719 0.974 1 86.81 92 GLY A CA 1
ATOM 721 C C . GLY A 1 92 ? -16.391 -8.359 -0.189 1 86.81 92 GLY A C 1
ATOM 722 O O . GLY A 1 92 ? -15.914 -7.227 -0.288 1 86.81 92 GLY A O 1
ATOM 723 N N . ALA A 1 93 ? -16.25 -9.219 -1.117 1 89.62 93 ALA A N 1
ATOM 724 C CA . ALA A 1 93 ? -15.367 -8.984 -2.262 1 89.62 93 ALA A CA 1
ATOM 725 C C . ALA A 1 93 ? -16.172 -8.758 -3.535 1 89.62 93 ALA A C 1
ATOM 727 O O . ALA A 1 93 ? -17.109 -9.508 -3.824 1 89.62 93 ALA A O 1
ATOM 728 N N . ASP A 1 94 ? -15.797 -7.836 -4.324 1 90.12 94 ASP A N 1
ATOM 729 C CA . ASP A 1 94 ? -16.5 -7.496 -5.555 1 90.12 94 ASP A CA 1
ATOM 730 C C . ASP A 1 94 ? -16.078 -8.414 -6.699 1 90.12 94 ASP A C 1
ATOM 732 O O . ASP A 1 94 ? -16.781 -8.523 -7.707 1 90.12 94 ASP A O 1
ATOM 736 N N . TYR A 1 95 ? -14.977 -9.023 -6.469 1 93.88 95 TYR A N 1
ATOM 737 C CA . TYR A 1 95 ? -14.414 -9.828 -7.547 1 93.88 95 TYR A CA 1
ATOM 738 C C . TYR A 1 95 ? -13.891 -11.156 -7.02 1 93.88 95 TYR A C 1
ATOM 740 O O . TYR A 1 95 ? -13.82 -11.359 -5.805 1 93.88 95 TYR A O 1
ATOM 748 N N . GLN A 1 96 ? -13.68 -12.055 -7.914 1 97.06 96 GLN A N 1
ATOM 749 C CA . GLN A 1 96 ? -13 -13.328 -7.668 1 97.06 96 GLN A CA 1
ATOM 750 C C . GLN A 1 96 ? -11.688 -13.406 -8.445 1 97.06 96 GLN A C 1
ATOM 752 O O . GLN A 1 96 ? -11.695 -13.625 -9.656 1 97.06 96 GLN A O 1
ATOM 757 N N . PRO A 1 97 ? -10.602 -13.281 -7.793 1 97.62 97 PRO A N 1
ATOM 758 C CA . PRO A 1 97 ? -9.32 -13.125 -8.484 1 97.62 97 PRO A CA 1
ATOM 759 C C . PRO A 1 97 ? -8.734 -14.461 -8.938 1 97.62 97 PRO A C 1
ATOM 761 O O . PRO A 1 97 ? -8.938 -15.484 -8.281 1 97.62 97 PRO A O 1
ATOM 764 N N . HIS A 1 98 ? -8 -14.359 -10.016 1 98 98 HIS A N 1
ATOM 765 C CA . HIS A 1 98 ? -7.109 -15.422 -10.484 1 98 98 HIS A CA 1
ATOM 766 C C . HIS A 1 98 ? -5.66 -15.125 -10.117 1 98 98 HIS A C 1
ATOM 768 O O . HIS A 1 98 ? -4.852 -16.047 -9.977 1 98 98 HIS A O 1
ATOM 774 N N . LEU A 1 99 ? -5.441 -13.859 -10.008 1 98.12 99 LEU A N 1
ATOM 775 C CA . LEU A 1 99 ? -4.055 -13.406 -9.93 1 98.12 99 LEU A CA 1
ATOM 776 C C . LEU A 1 99 ? -3.738 -12.883 -8.531 1 98.12 99 LEU A C 1
ATOM 778 O O . LEU A 1 99 ? -4.461 -12.039 -8 1 98.12 99 LEU A O 1
ATOM 782 N N . PHE A 1 100 ? -2.641 -13.406 -7.996 1 98.38 100 PHE A N 1
ATOM 783 C CA . PHE A 1 100 ? -2.156 -13.008 -6.684 1 98.38 100 PHE A CA 1
ATOM 784 C C . PHE A 1 100 ? -0.745 -12.438 -6.781 1 98.38 100 PHE A C 1
ATOM 786 O O . PHE A 1 100 ? 0.169 -13.109 -7.266 1 98.38 100 PHE A O 1
ATOM 793 N N . PHE A 1 101 ? -0.567 -11.297 -6.336 1 97.56 101 PHE A N 1
ATOM 794 C CA . PHE A 1 101 ? 0.741 -10.664 -6.191 1 97.56 101 PHE A CA 1
ATOM 795 C C . PHE A 1 101 ? 1.039 -10.359 -4.73 1 97.56 101 PHE A C 1
ATOM 797 O O . PHE A 1 101 ? 0.598 -9.336 -4.203 1 97.56 101 PHE A O 1
ATOM 804 N N . VAL A 1 102 ? 1.833 -11.234 -4.137 1 97.94 102 VAL A N 1
ATOM 805 C CA . VAL A 1 102 ? 2.166 -11.07 -2.727 1 97.94 102 VAL A CA 1
ATOM 806 C C . VAL A 1 102 ? 3.291 -10.055 -2.576 1 97.94 102 VAL A C 1
ATOM 808 O O . VAL A 1 102 ? 4.34 -10.172 -3.213 1 97.94 102 VAL A O 1
ATOM 811 N N . LEU A 1 103 ? 3.033 -9.102 -1.738 1 95.44 103 LEU A N 1
ATOM 812 C CA . LEU A 1 103 ? 4.047 -8.086 -1.461 1 95.44 103 LEU A CA 1
ATOM 813 C C . LEU A 1 103 ? 4.566 -8.219 -0.033 1 95.44 103 LEU A C 1
ATOM 815 O O . LEU A 1 103 ? 3.779 -8.281 0.915 1 95.44 103 LEU A O 1
ATOM 819 N N . ALA A 1 104 ? 5.848 -8.367 0.115 1 95.69 104 ALA A N 1
ATOM 820 C CA . ALA A 1 104 ? 6.562 -8.312 1.388 1 95.69 104 ALA A CA 1
ATOM 821 C C . ALA A 1 104 ? 7.688 -7.281 1.344 1 95.69 104 ALA A C 1
ATOM 823 O O . ALA A 1 104 ? 8.43 -7.207 0.363 1 95.69 104 ALA A O 1
ATOM 824 N N . SER A 1 105 ? 7.738 -6.5 2.406 1 92.62 105 SER A N 1
ATOM 825 C CA . SER A 1 105 ? 8.758 -5.457 2.34 1 92.62 105 SER A CA 1
ATOM 826 C C . SER A 1 105 ? 9.305 -5.121 3.725 1 92.62 105 SER A C 1
ATOM 828 O O . SER A 1 105 ? 8.562 -5.145 4.711 1 92.62 105 SER A O 1
ATOM 830 N N . THR A 1 106 ? 10.648 -4.863 3.684 1 88.5 106 THR A N 1
ATOM 831 C CA . THR A 1 106 ? 11.32 -4.281 4.84 1 88.5 106 THR A CA 1
ATOM 832 C C . THR A 1 106 ? 11.734 -2.842 4.555 1 88.5 106 THR A C 1
ATOM 834 O O . THR A 1 106 ? 12.219 -2.141 5.449 1 88.5 106 THR A O 1
ATOM 837 N N . ASP A 1 107 ? 11.453 -2.525 3.287 1 82.19 107 ASP A N 1
ATOM 838 C CA . ASP A 1 107 ? 11.906 -1.244 2.756 1 82.19 107 ASP A CA 1
ATOM 839 C C . ASP A 1 107 ? 10.766 -0.496 2.072 1 82.19 107 ASP A C 1
ATOM 841 O O . ASP A 1 107 ? 10.258 -0.938 1.041 1 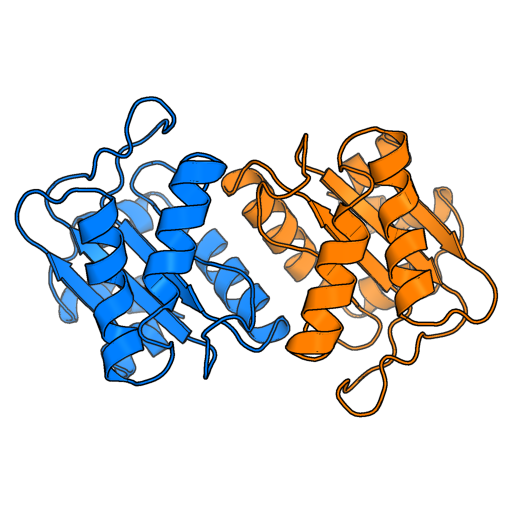82.19 107 ASP A O 1
ATOM 845 N N . ASN A 1 108 ? 10.445 0.637 2.533 1 78.5 108 ASN A N 1
ATOM 846 C CA . ASN A 1 108 ? 9.281 1.366 2.035 1 78.5 108 ASN A CA 1
ATOM 847 C C . ASN A 1 108 ? 9.5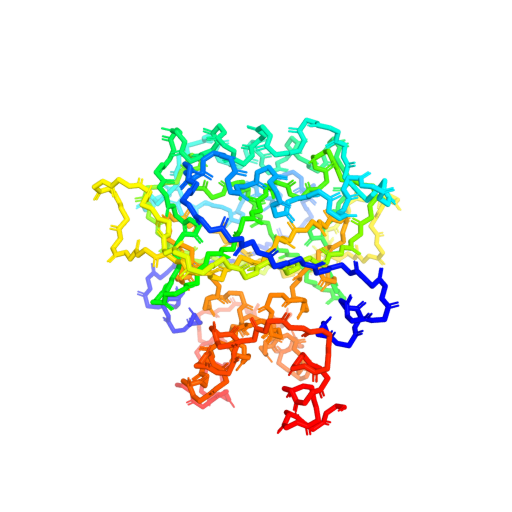08 1.874 0.613 1 78.5 108 ASN A C 1
ATOM 849 O O . ASN A 1 108 ? 8.578 1.9 -0.196 1 78.5 108 ASN A O 1
ATOM 853 N N . GLU A 1 109 ? 10.758 2.299 0.437 1 81.44 109 GLU A N 1
ATOM 854 C CA . GLU A 1 109 ? 11.055 2.773 -0.912 1 81.44 109 GLU A CA 1
ATOM 855 C C . GLU A 1 109 ? 10.836 1.672 -1.944 1 81.44 109 GLU A C 1
ATOM 857 O O . GLU A 1 109 ? 10.188 1.893 -2.969 1 81.44 109 GLU A O 1
ATOM 862 N N . LYS A 1 110 ? 11.406 0.503 -1.677 1 85.12 110 LYS A N 1
ATOM 863 C CA . LYS A 1 110 ? 11.234 -0.629 -2.584 1 85.12 110 LYS A CA 1
ATOM 864 C C . LYS A 1 110 ? 9.781 -1.075 -2.646 1 85.12 110 LYS A C 1
ATOM 866 O O . LYS A 1 110 ? 9.297 -1.481 -3.705 1 85.12 110 LYS A O 1
ATOM 871 N N . HIS A 1 111 ? 9.133 -1.013 -1.482 1 85.56 111 HIS A N 1
ATOM 872 C CA . HIS A 1 111 ? 7.715 -1.354 -1.434 1 85.56 111 HIS A CA 1
ATOM 873 C C . HIS A 1 111 ? 6.898 -0.449 -2.35 1 85.56 111 HIS A C 1
ATOM 875 O O . HIS A 1 111 ? 6.098 -0.931 -3.154 1 85.56 111 HIS A O 1
ATOM 881 N N . LEU A 1 112 ? 7.121 0.826 -2.32 1 83.56 112 LEU A N 1
ATOM 882 C CA . LEU A 1 112 ? 6.391 1.788 -3.137 1 83.56 112 LEU A CA 1
ATOM 883 C C . LEU A 1 112 ? 6.707 1.599 -4.617 1 83.56 112 LEU A C 1
ATOM 885 O O . LEU A 1 112 ? 5.82 1.709 -5.465 1 83.56 112 LEU A O 1
ATOM 889 N N . ASN A 1 113 ? 7.941 1.287 -4.828 1 87 113 ASN A N 1
ATOM 890 C CA . ASN A 1 113 ? 8.336 1.029 -6.207 1 87 113 ASN A CA 1
ATOM 891 C C . ASN A 1 113 ? 7.625 -0.198 -6.773 1 87 113 ASN A C 1
ATOM 893 O O . ASN A 1 113 ? 7.121 -0.166 -7.898 1 87 113 ASN A O 1
ATOM 897 N N . ASN A 1 114 ? 7.625 -1.223 -5.98 1 89.25 114 ASN A N 1
ATOM 898 C CA . ASN A 1 114 ? 6.93 -2.436 -6.398 1 89.25 114 ASN A CA 1
ATOM 899 C C . ASN A 1 114 ? 5.445 -2.174 -6.641 1 89.25 114 ASN A C 1
ATOM 901 O O . ASN A 1 114 ? 4.887 -2.635 -7.637 1 89.25 114 ASN A O 1
ATOM 905 N N . LEU A 1 115 ? 4.828 -1.413 -5.699 1 84.69 115 LEU A N 1
ATOM 906 C CA . LEU A 1 115 ? 3.412 -1.086 -5.824 1 84.69 115 LEU A CA 1
ATOM 907 C C . LEU A 1 115 ? 3.16 -0.224 -7.059 1 84.69 115 LEU A C 1
ATOM 909 O O . LEU A 1 115 ? 2.199 -0.455 -7.797 1 84.69 115 LEU A O 1
ATOM 913 N N . SER A 1 116 ? 3.994 0.676 -7.277 1 84.88 116 SER A N 1
ATOM 914 C CA . SER A 1 116 ? 3.871 1.549 -8.438 1 84.88 116 SER A CA 1
ATOM 915 C C . SER A 1 116 ? 3.973 0.756 -9.742 1 84.88 116 SER A C 1
ATOM 917 O O . SER A 1 116 ? 3.191 0.973 -10.664 1 84.88 116 SER A O 1
ATOM 919 N N . GLU A 1 117 ? 4.906 -0.1 -9.781 1 88.44 117 GLU A N 1
ATOM 920 C CA . GLU A 1 117 ? 5.062 -0.942 -10.961 1 88.44 117 GLU A CA 1
ATOM 921 C C . GLU A 1 117 ? 3.846 -1.837 -11.172 1 88.44 117 GLU A C 1
ATOM 923 O O . GLU A 1 117 ? 3.398 -2.033 -12.305 1 88.44 117 GLU A O 1
ATOM 928 N N . LEU A 1 118 ? 3.381 -2.34 -10.109 1 89.19 118 LEU A N 1
ATOM 929 C CA . LEU A 1 118 ? 2.215 -3.215 -10.172 1 89.19 118 LEU A CA 1
ATOM 930 C C . LEU A 1 118 ? 0.997 -2.461 -10.695 1 89.19 118 LEU A C 1
ATOM 932 O O . LEU A 1 118 ? 0.296 -2.949 -11.586 1 89.19 118 LEU A O 1
ATOM 936 N N . VAL A 1 119 ? 0.756 -1.27 -10.203 1 84.5 119 VAL A N 1
ATOM 937 C CA . VAL A 1 119 ? -0.382 -0.453 -10.617 1 84.5 119 VAL A CA 1
ATOM 938 C C . VAL A 1 119 ? -0.298 -0.164 -12.109 1 84.5 119 VAL A C 1
ATOM 940 O O . VAL A 1 119 ? -1.301 -0.251 -12.82 1 84.5 119 VAL A O 1
ATOM 943 N N . THR A 1 120 ? 0.902 0.086 -12.516 1 84.44 120 THR A N 1
ATOM 944 C CA . THR A 1 120 ? 1.124 0.375 -13.93 1 84.44 120 THR A CA 1
ATOM 945 C C . THR A 1 120 ? 0.834 -0.854 -14.781 1 84.44 120 THR A C 1
ATOM 947 O O . THR A 1 120 ? 0.207 -0.749 -15.836 1 84.44 120 THR A O 1
ATOM 950 N N . LEU A 1 121 ? 1.292 -1.896 -14.312 1 85.94 121 LEU A N 1
ATOM 951 C CA . LEU A 1 121 ? 1.085 -3.16 -15.008 1 85.94 121 LEU A CA 1
ATOM 952 C C . LEU A 1 121 ? -0.398 -3.51 -15.07 1 85.94 121 LEU A C 1
ATOM 954 O O . LEU A 1 121 ? -0.897 -3.938 -16.109 1 85.94 121 LEU A O 1
ATOM 958 N N . LEU A 1 122 ? -1.117 -3.311 -14.008 1 83.75 122 LEU A N 1
ATOM 959 C CA . LEU A 1 122 ? -2.496 -3.77 -13.883 1 83.75 122 LEU A CA 1
ATOM 960 C C . LEU A 1 122 ? -3.463 -2.764 -14.5 1 83.75 122 LEU A C 1
ATOM 962 O O . LEU A 1 122 ? -4.656 -3.041 -14.625 1 83.75 122 LEU A O 1
ATOM 966 N N . ASP A 1 123 ? -2.947 -1.613 -14.922 1 85.31 123 ASP A N 1
ATOM 967 C CA . ASP A 1 123 ? -3.768 -0.603 -15.586 1 85.31 123 ASP A CA 1
ATOM 968 C C . ASP A 1 123 ? -4.008 -0.965 -17.047 1 85.31 123 ASP A C 1
ATOM 970 O O . ASP A 1 123 ? -4.836 -0.346 -17.719 1 85.31 123 ASP A O 1
ATOM 974 N N . ASP A 1 124 ? -3.404 -1.938 -17.531 1 91.25 124 ASP A N 1
ATOM 975 C CA . ASP A 1 124 ? -3.553 -2.4 -18.906 1 91.25 124 ASP A CA 1
ATOM 976 C C . ASP A 1 124 ? -4.305 -3.729 -18.953 1 91.25 124 ASP A C 1
ATOM 978 O O . ASP A 1 124 ? -3.754 -4.777 -18.609 1 91.25 124 ASP A O 1
ATOM 982 N N . GLU A 1 125 ? -5.473 -3.654 -19.484 1 93.5 125 GLU A N 1
ATOM 983 C CA . GLU A 1 125 ? -6.336 -4.832 -19.547 1 93.5 125 GLU A CA 1
ATOM 984 C C . GLU A 1 125 ? -5.691 -5.953 -20.344 1 93.5 125 GLU A C 1
ATOM 986 O O . GLU A 1 125 ? -5.875 -7.133 -20.031 1 93.5 125 GLU A O 1
ATOM 991 N N . SER A 1 126 ? -5.016 -5.527 -21.422 1 94.88 126 SER A N 1
ATOM 992 C CA . SER A 1 126 ? -4.363 -6.551 -22.234 1 94.88 126 SER A CA 1
ATOM 993 C C . SER A 1 126 ? -3.303 -7.301 -21.438 1 94.88 126 SER A C 1
ATOM 995 O O . SER A 1 126 ? -3.148 -8.516 -21.594 1 94.88 126 SER A O 1
ATOM 997 N N . ILE A 1 127 ? -2.67 -6.664 -20.562 1 95.38 127 ILE A N 1
ATOM 998 C CA . ILE A 1 127 ? -1.642 -7.273 -19.719 1 95.38 127 ILE A CA 1
ATOM 999 C C . ILE A 1 127 ? -2.295 -8.156 -18.672 1 95.38 127 ILE A C 1
ATOM 1001 O O . ILE A 1 127 ? -1.833 -9.273 -18.406 1 95.38 127 ILE A O 1
ATOM 1005 N N . ILE A 1 128 ? -3.338 -7.738 -18.125 1 95.75 128 ILE A N 1
ATOM 1006 C CA . ILE A 1 128 ? -4.078 -8.531 -17.141 1 95.75 128 ILE A CA 1
ATOM 1007 C C . ILE A 1 128 ? -4.523 -9.844 -17.781 1 95.75 128 ILE A C 1
ATOM 1009 O O . ILE A 1 128 ? -4.336 -10.914 -17.188 1 95.75 128 ILE A O 1
ATOM 1013 N N . ASN A 1 129 ? -5.141 -9.703 -18.969 1 96.25 129 ASN A N 1
ATOM 1014 C CA . ASN A 1 129 ? -5.59 -10.906 -19.656 1 96.25 129 ASN A CA 1
ATOM 1015 C C . ASN A 1 129 ? -4.434 -11.867 -19.922 1 96.25 129 ASN A C 1
ATOM 1017 O O . ASN A 1 129 ? -4.59 -13.086 -19.812 1 96.25 129 ASN A O 1
ATOM 1021 N N . ALA A 1 130 ? -3.26 -11.297 -20.234 1 97 130 ALA A N 1
ATOM 1022 C CA . ALA A 1 130 ? -2.086 -12.133 -20.453 1 97 130 ALA A CA 1
ATOM 1023 C C . ALA A 1 130 ? -1.678 -12.859 -19.188 1 97 130 ALA A C 1
ATOM 1025 O O . ALA A 1 130 ? -1.33 -14.047 -19.219 1 97 130 ALA A O 1
ATOM 1026 N N . PHE A 1 131 ? -1.736 -12.242 -18.094 1 97.81 131 PHE A N 1
ATOM 1027 C CA . PHE A 1 131 ? -1.423 -12.867 -16.812 1 97.81 131 PHE A CA 1
ATOM 1028 C C . PHE A 1 131 ? -2.422 -13.977 -16.484 1 97.81 131 PHE A C 1
ATOM 1030 O O . PHE A 1 131 ? -2.041 -15.047 -16 1 97.81 131 PHE A O 1
ATOM 1037 N N . VAL A 1 132 ? -3.693 -13.719 -16.719 1 97.62 132 VAL A N 1
ATOM 1038 C CA . VAL A 1 132 ? -4.742 -14.695 -16.422 1 97.62 132 VAL A CA 1
ATOM 1039 C C . VAL A 1 132 ? -4.516 -15.961 -17.234 1 97.62 132 VAL A C 1
ATOM 1041 O O . VAL A 1 132 ? -4.738 -17.078 -16.734 1 97.62 132 VAL A O 1
ATOM 1044 N N . GLU A 1 133 ? -4.043 -15.805 -18.391 1 97.5 133 GLU A N 1
ATOM 1045 C CA . GLU A 1 133 ? -3.863 -16.938 -19.297 1 97.5 133 GLU A CA 1
ATOM 1046 C C . GLU A 1 133 ? -2.514 -17.609 -19.062 1 97.5 133 GLU A C 1
ATOM 1048 O O . GLU A 1 133 ? -2.27 -18.719 -19.562 1 97.5 133 GLU A O 1
ATOM 1053 N N . ALA A 1 134 ? -1.634 -17.031 -18.312 1 98 134 ALA A N 1
ATOM 1054 C CA . ALA A 1 134 ? -0.281 -17.547 -18.125 1 98 134 ALA A CA 1
ATOM 1055 C C . ALA A 1 134 ? -0.299 -18.844 -17.328 1 98 134 ALA A C 1
ATOM 1057 O O . ALA A 1 134 ? -1.011 -18.969 -16.328 1 98 134 ALA A O 1
ATOM 1058 N N . ARG A 1 135 ? 0.525 -19.812 -17.844 1 97.56 135 ARG A N 1
ATOM 1059 C CA . ARG A 1 135 ? 0.591 -21.109 -17.188 1 97.56 135 ARG A CA 1
ATOM 1060 C C . ARG A 1 135 ? 2.033 -21.594 -17.078 1 97.56 135 ARG A C 1
ATOM 1062 O O . ARG A 1 135 ? 2.283 -22.734 -16.672 1 97.56 135 ARG A O 1
ATOM 1069 N N . SER A 1 136 ? 2.955 -20.688 -17.391 1 97.88 136 SER A N 1
ATOM 1070 C CA . SER A 1 136 ? 4.352 -21.109 -17.406 1 97.88 136 SER A CA 1
ATOM 1071 C C . SER A 1 136 ? 5.289 -19.922 -17.266 1 97.88 136 SER A C 1
ATOM 1073 O O . SER A 1 136 ? 4.859 -18.766 -17.359 1 97.88 136 SER A O 1
ATOM 1075 N N . LYS A 1 137 ? 6.551 -20.266 -17 1 98.25 137 LYS A N 1
ATOM 1076 C CA . LYS A 1 137 ? 7.598 -19.25 -16.969 1 98.25 137 LYS A CA 1
ATOM 1077 C C . LYS A 1 137 ? 7.703 -18.531 -18.297 1 98.25 137 LYS A C 1
ATOM 1079 O O . LYS A 1 137 ? 7.891 -17.312 -18.344 1 98.25 137 LYS A O 1
ATOM 1084 N N . GLU A 1 138 ? 7.594 -19.375 -19.359 1 98.31 138 GLU A N 1
ATOM 1085 C CA . GLU A 1 138 ? 7.68 -18.812 -20.703 1 98.31 138 GLU A CA 1
ATOM 1086 C C . GLU A 1 138 ? 6.582 -17.781 -20.938 1 98.31 138 GLU A C 1
ATOM 1088 O O . GLU A 1 138 ? 6.82 -16.734 -21.562 1 98.31 138 GLU A O 1
ATOM 1093 N N . ASP A 1 139 ? 5.367 -18.031 -20.484 1 98.38 139 ASP A N 1
ATOM 1094 C CA . ASP A 1 139 ? 4.27 -17.078 -20.609 1 98.38 139 ASP A CA 1
ATOM 1095 C C . ASP A 1 139 ? 4.594 -15.766 -19.891 1 98.38 139 ASP A C 1
ATOM 1097 O O . ASP A 1 139 ? 4.332 -14.688 -20.422 1 98.38 139 ASP A O 1
ATOM 1101 N N . LEU A 1 140 ? 5.25 -15.859 -18.719 1 98.31 140 LEU A N 1
ATOM 1102 C CA . LEU A 1 140 ? 5.629 -14.672 -17.969 1 98.31 140 LEU A CA 1
ATOM 1103 C C . LEU A 1 140 ? 6.723 -13.891 -18.688 1 98.31 140 LEU A C 1
ATOM 1105 O O . LEU A 1 140 ? 6.715 -12.656 -18.688 1 98.31 140 LEU A O 1
ATOM 1109 N N . GLU A 1 141 ? 7.664 -14.648 -19.266 1 98.19 141 GLU A N 1
ATOM 1110 C CA . GLU A 1 141 ? 8.727 -14.023 -20.047 1 98.19 141 GLU A CA 1
ATOM 1111 C C . GLU A 1 141 ? 8.156 -13.258 -21.234 1 98.19 141 GLU A C 1
ATOM 1113 O O . GLU A 1 141 ? 8.656 -12.188 -21.594 1 98.19 141 GLU A O 1
ATOM 1118 N N . ASN A 1 142 ? 7.191 -13.789 -21.844 1 97.62 142 ASN A N 1
ATOM 1119 C CA . ASN A 1 142 ? 6.539 -13.125 -22.969 1 97.62 142 ASN A CA 1
ATOM 1120 C C . ASN A 1 142 ? 5.855 -11.828 -22.516 1 97.62 142 ASN A C 1
ATOM 1122 O O . ASN A 1 142 ? 5.887 -10.828 -23.234 1 97.62 142 ASN A O 1
ATOM 1126 N N . ILE A 1 143 ? 5.156 -11.914 -21.359 1 97.12 143 ILE A N 1
ATOM 1127 C CA . ILE A 1 143 ? 4.535 -10.719 -20.797 1 97.12 143 ILE A CA 1
ATOM 1128 C C . ILE A 1 143 ? 5.605 -9.656 -20.547 1 97.12 143 ILE A C 1
ATOM 1130 O O . ILE A 1 143 ? 5.422 -8.484 -20.906 1 97.12 143 ILE A O 1
ATOM 1134 N N . LEU A 1 144 ? 6.754 -10.07 -19.969 1 96.12 144 LEU A N 1
ATOM 1135 C CA . LEU A 1 144 ? 7.875 -9.188 -19.672 1 96.12 144 LEU A CA 1
ATOM 1136 C C . LEU A 1 144 ? 8.383 -8.508 -20.938 1 96.12 144 LEU A C 1
ATOM 1138 O O . LEU A 1 144 ? 8.602 -7.293 -20.953 1 96.12 144 LEU A O 1
ATOM 1142 N N . LYS A 1 145 ? 8.562 -9.32 -22.031 1 95.56 145 LYS A N 1
ATOM 1143 C CA . LYS A 1 145 ? 9 -8.789 -23.312 1 95.56 145 LYS A CA 1
ATOM 1144 C C . LYS A 1 145 ? 7.996 -7.777 -23.859 1 95.56 145 LYS A C 1
ATOM 1146 O O . LYS A 1 145 ? 8.391 -6.762 -24.438 1 95.56 145 LYS A O 1
ATOM 1151 N N . GLY A 1 146 ? 6.75 -8.016 -23.641 1 91.44 146 GLY A N 1
ATOM 1152 C CA . GLY A 1 146 ? 5.695 -7.16 -24.156 1 91.44 146 GLY A CA 1
ATOM 1153 C C . GLY A 1 146 ? 5.645 -5.805 -23.469 1 91.44 146 GLY A C 1
ATOM 1154 O O . GLY A 1 146 ? 5.172 -4.828 -24.062 1 91.44 146 GLY A O 1
ATOM 1155 N N . ILE A 1 147 ? 6.055 -5.84 -22.219 1 88.19 147 ILE A N 1
ATOM 1156 C CA . ILE A 1 147 ? 5.984 -4.566 -21.5 1 88.19 147 ILE A CA 1
ATOM 1157 C C . ILE A 1 147 ? 7.316 -3.832 -21.625 1 88.19 147 ILE A C 1
ATOM 1159 O O . ILE A 1 147 ? 7.516 -2.793 -20.984 1 88.19 147 ILE A O 1
ATOM 1163 N N . GLY A 1 148 ? 8.18 -4.27 -22.422 1 79.62 148 GLY A N 1
ATOM 1164 C CA . GLY A 1 148 ? 9.406 -3.572 -22.781 1 79.62 148 GLY A CA 1
ATOM 1165 C C . GLY A 1 148 ? 10.547 -3.84 -21.812 1 79.62 148 GLY A C 1
ATOM 1166 O O . GLY A 1 148 ? 11.398 -2.977 -21.594 1 79.62 148 GLY A O 1
ATOM 1167 N N . GLU A 1 149 ? 10.578 -4.914 -21.062 1 70.88 149 GLU A N 1
ATOM 1168 C CA . GLU A 1 149 ? 11.656 -5.301 -20.156 1 70.88 149 GLU A CA 1
ATOM 1169 C C . GLU A 1 149 ? 12.312 -6.598 -20.609 1 70.88 149 GLU A C 1
ATOM 1171 O O . GLU A 1 149 ? 11.703 -7.398 -21.328 1 70.88 149 GLU A O 1
ATOM 1176 N N . MET B 1 1 ? -4.836 13.102 -5.68 1 91.75 1 MET B N 1
ATOM 1177 C CA . MET B 1 1 ? -4.434 13.047 -4.277 1 91.75 1 MET B CA 1
ATOM 1178 C C . MET B 1 1 ? -4.246 14.453 -3.713 1 91.75 1 MET B C 1
ATOM 1180 O O . MET B 1 1 ? -4.949 14.852 -2.785 1 91.75 1 MET B O 1
ATOM 1184 N N . LEU B 1 2 ? -3.441 15.281 -4.348 1 95 2 LEU B N 1
ATOM 1185 C CA . LEU B 1 2 ? -3.154 16.609 -3.814 1 95 2 LEU B CA 1
ATOM 1186 C C . LEU B 1 2 ? -4.398 17.484 -3.85 1 95 2 LEU B C 1
ATOM 1188 O O . LEU B 1 2 ? -4.66 18.234 -2.908 1 95 2 LEU B O 1
ATOM 1192 N N . ARG B 1 3 ? -5.172 17.312 -4.906 1 95.75 3 ARG B N 1
ATOM 1193 C CA . ARG B 1 3 ? -6.418 18.062 -5.012 1 95.75 3 ARG B CA 1
ATOM 1194 C C . ARG B 1 3 ? -7.352 17.734 -3.852 1 95.75 3 ARG B C 1
ATOM 1196 O O . ARG B 1 3 ? -7.918 18.641 -3.229 1 95.75 3 ARG B O 1
ATOM 1203 N N . GLU B 1 4 ? -7.5 16.516 -3.561 1 96.06 4 GLU B N 1
ATOM 1204 C CA . GLU B 1 4 ? -8.367 16.078 -2.471 1 96.06 4 GLU B CA 1
ATOM 1205 C C . GLU B 1 4 ? -7.852 16.578 -1.123 1 96.06 4 GLU B C 1
ATOM 1207 O O . GLU B 1 4 ? -8.641 16.969 -0.257 1 96.06 4 GLU B O 1
ATOM 1212 N N . ILE B 1 5 ? -6.547 16.516 -0.951 1 97.94 5 ILE B N 1
ATOM 1213 C CA . ILE B 1 5 ? -5.926 17.016 0.271 1 97.94 5 ILE B CA 1
ATOM 1214 C C . ILE B 1 5 ? -6.293 18.484 0.483 1 97.94 5 ILE B C 1
ATOM 1216 O O . ILE B 1 5 ? -6.734 18.859 1.568 1 97.94 5 ILE B O 1
ATOM 1220 N N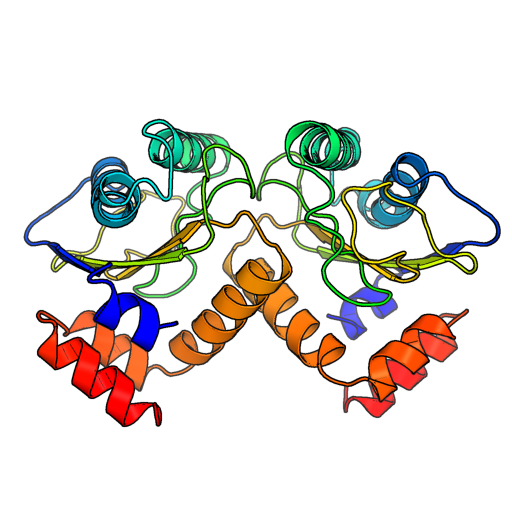 . ILE B 1 6 ? -6.184 19.234 -0.585 1 98.25 6 ILE B N 1
ATOM 1221 C CA . ILE B 1 6 ? -6.41 20.672 -0.509 1 98.25 6 ILE B CA 1
ATOM 1222 C C . ILE B 1 6 ? -7.898 20.953 -0.292 1 98.25 6 ILE B C 1
ATOM 1224 O O . ILE B 1 6 ? -8.273 21.703 0.609 1 98.25 6 ILE B O 1
ATOM 1228 N N . GLU B 1 7 ? -8.742 20.297 -1.042 1 97.81 7 GLU B N 1
ATOM 1229 C CA . GLU B 1 7 ? -10.18 20.547 -1.005 1 97.81 7 GLU B CA 1
ATOM 1230 C C . GLU B 1 7 ? -10.766 20.172 0.352 1 97.81 7 GLU B C 1
ATOM 1232 O O . GLU B 1 7 ? -11.711 20.812 0.826 1 97.81 7 GLU B O 1
ATOM 1237 N N . ASN B 1 8 ? -10.203 19.219 1.018 1 98.31 8 ASN B N 1
ATOM 1238 C CA . ASN B 1 8 ? -10.758 18.75 2.279 1 98.31 8 ASN B CA 1
ATOM 1239 C C . ASN B 1 8 ? -10 19.312 3.477 1 98.31 8 ASN B C 1
ATOM 1241 O O . ASN B 1 8 ? -10.328 19 4.625 1 98.31 8 ASN B O 1
ATOM 1245 N N . GLY B 1 9 ? -9 20.125 3.184 1 98.38 9 GLY B N 1
ATOM 1246 C CA . GLY B 1 9 ? -8.242 20.75 4.254 1 98.38 9 GLY B CA 1
ATOM 1247 C C . GLY B 1 9 ? -7.41 19.766 5.055 1 98.38 9 GLY B C 1
ATOM 1248 O O . GLY B 1 9 ? -7.281 19.906 6.273 1 98.38 9 GLY B O 1
ATOM 1249 N N . ARG B 1 10 ? -6.895 18.734 4.387 1 98.69 10 ARG B N 1
ATOM 1250 C CA . ARG B 1 10 ? -6.133 17.688 5.062 1 98.69 10 ARG B CA 1
ATOM 1251 C C . ARG B 1 10 ? -4.633 17.953 4.969 1 98.69 10 ARG B C 1
ATOM 1253 O O . ARG B 1 10 ? -3.861 17.078 4.594 1 98.69 10 ARG B O 1
ATOM 1260 N N . PHE B 1 11 ? -4.266 19.109 5.375 1 98.81 11 PHE B N 1
ATOM 1261 C CA . PHE B 1 11 ? -2.861 19.516 5.383 1 98.81 11 PHE B CA 1
ATOM 1262 C C . PHE B 1 11 ? -2.551 20.375 6.594 1 98.81 11 PHE B C 1
ATOM 1264 O O . PHE B 1 11 ? -3.455 20.969 7.191 1 98.81 11 PHE B O 1
ATOM 1271 N N . SER B 1 12 ? -1.321 20.391 6.992 1 98.69 12 SER B N 1
ATOM 1272 C CA . SER B 1 12 ? -0.855 21.266 8.07 1 98.69 12 SER B CA 1
ATOM 1273 C C . SER B 1 12 ? 0.607 21.641 7.875 1 98.69 12 SER B C 1
ATOM 1275 O O . SER B 1 12 ? 1.337 20.984 7.137 1 98.69 12 SER B O 1
ATOM 1277 N N . PHE B 1 13 ? 0.963 22.703 8.461 1 98.56 13 PHE B N 1
ATOM 1278 C CA . PHE B 1 13 ? 2.322 23.219 8.469 1 98.56 13 PHE B CA 1
ATOM 1279 C C . PHE B 1 13 ? 2.812 23.438 9.898 1 98.56 13 PHE B C 1
ATOM 1281 O O . PHE B 1 13 ? 2.131 24.062 10.703 1 98.56 13 PHE B O 1
ATOM 1288 N N . GLN B 1 14 ? 3.936 22.875 10.156 1 98.06 14 GLN B N 1
ATOM 1289 C CA . GLN B 1 14 ? 4.473 22.969 11.508 1 98.06 14 GLN B CA 1
ATOM 1290 C C . GLN B 1 14 ? 5.754 23.797 11.539 1 98.06 14 GLN B C 1
ATOM 1292 O O . GLN B 1 14 ? 6.543 23.75 10.594 1 98.06 14 GLN B O 1
ATOM 1297 N N . LYS B 1 15 ? 5.793 24.453 12.672 1 94.88 15 LYS B N 1
ATOM 1298 C CA . LYS B 1 15 ? 7.027 25.172 12.984 1 94.88 15 LYS B CA 1
ATOM 1299 C C . LYS B 1 15 ? 7.75 24.531 14.164 1 94.88 15 LYS B C 1
ATOM 1301 O O . LYS B 1 15 ? 7.145 23.781 14.938 1 94.88 15 LYS B O 1
ATOM 1306 N N . GLY B 1 16 ? 9.039 24.703 14.195 1 90.56 16 GLY B N 1
ATOM 1307 C CA . GLY B 1 16 ? 9.82 24.203 15.32 1 90.56 16 GLY B CA 1
ATOM 1308 C C . GLY B 1 16 ? 10.234 22.75 15.164 1 90.56 16 GLY B C 1
ATOM 1309 O O . GLY B 1 16 ? 10.008 22.141 14.117 1 90.56 16 GLY B O 1
ATOM 1310 N N . SER B 1 17 ? 10.875 22.312 16.266 1 93.75 17 SER B N 1
ATOM 1311 C CA . SER B 1 17 ? 11.398 20.953 16.281 1 93.75 17 SER B CA 1
ATOM 1312 C C . SER B 1 17 ? 10.43 19.984 16.969 1 93.75 17 SER B C 1
ATOM 1314 O O . SER B 1 17 ? 9.844 20.328 18 1 93.75 17 SER B O 1
ATOM 1316 N N . LEU B 1 18 ? 10.164 18.875 16.344 1 97.31 18 LEU B N 1
ATOM 1317 C CA . LEU B 1 18 ? 9.336 17.797 16.891 1 97.31 18 LEU B CA 1
ATOM 1318 C C . LEU B 1 18 ? 10.102 16.484 16.938 1 97.31 18 LEU B C 1
ATOM 1320 O O . LEU B 1 18 ? 10.938 16.219 16.078 1 97.31 18 LEU B O 1
ATOM 1324 N N . SER B 1 19 ? 9.789 15.758 18.031 1 97.94 19 SER B N 1
ATOM 1325 C CA . SER B 1 19 ? 10.195 14.352 17.938 1 97.94 19 SER B CA 1
ATOM 1326 C C . SER B 1 19 ? 9.445 13.648 16.812 1 97.94 19 SER B C 1
ATOM 1328 O O . SER B 1 19 ? 8.391 14.109 16.375 1 97.94 19 SER B O 1
ATOM 1330 N N . TRP B 1 20 ? 10.047 12.609 16.328 1 97.94 20 TRP B N 1
ATOM 1331 C CA . TRP B 1 20 ? 9.383 11.922 15.227 1 97.94 20 TRP B CA 1
ATOM 1332 C C . TRP B 1 20 ? 8.031 11.367 15.664 1 97.94 20 TRP B C 1
ATOM 1334 O O . TRP B 1 20 ? 7.09 11.312 14.867 1 97.94 20 TRP B O 1
ATOM 1344 N N . GLU B 1 21 ? 7.844 10.977 16.984 1 98.56 21 GLU B N 1
ATOM 1345 C CA . GLU B 1 21 ? 6.555 10.539 17.5 1 98.56 21 GLU B CA 1
ATOM 1346 C C . GLU B 1 21 ? 5.527 11.664 17.453 1 98.56 21 GLU B C 1
ATOM 1348 O O . GLU B 1 21 ? 4.391 11.461 17.016 1 98.56 21 GLU B O 1
ATOM 1353 N N . GLU B 1 22 ? 5.938 12.797 17.922 1 98.44 22 GLU B N 1
ATOM 1354 C CA . GLU B 1 22 ? 5.059 13.961 17.891 1 98.44 22 GLU B CA 1
ATOM 1355 C C . GLU B 1 22 ? 4.699 14.336 16.453 1 98.44 22 GLU B C 1
ATOM 1357 O O . GLU B 1 22 ? 3.562 14.719 16.172 1 98.44 22 GLU B O 1
ATOM 1362 N N . ALA B 1 23 ? 5.668 14.266 15.562 1 98.56 23 ALA B N 1
ATOM 1363 C CA . ALA B 1 23 ? 5.438 14.586 14.156 1 98.56 23 ALA B CA 1
ATOM 1364 C C . ALA B 1 23 ? 4.387 13.664 13.547 1 98.56 23 ALA B C 1
ATOM 1366 O O . ALA B 1 23 ? 3.506 14.109 12.812 1 98.56 23 ALA B O 1
ATOM 1367 N N . ILE B 1 24 ? 4.477 12.367 13.898 1 98.56 24 ILE B N 1
ATOM 1368 C CA . ILE B 1 24 ? 3.498 11.406 13.398 1 98.56 24 ILE B CA 1
ATOM 1369 C C . ILE B 1 24 ? 2.109 11.773 13.914 1 98.56 24 ILE B C 1
ATOM 1371 O O . ILE B 1 24 ? 1.138 11.773 13.156 1 98.56 24 ILE B O 1
ATOM 1375 N N . LYS B 1 25 ? 1.952 12.109 15.156 1 98.75 25 LYS B N 1
ATOM 1376 C CA . LYS B 1 25 ? 0.668 12.484 15.734 1 98.75 25 LYS B CA 1
ATOM 1377 C C . LYS B 1 25 ? 0.103 13.734 15.055 1 98.75 25 LYS B C 1
ATOM 1379 O O . LYS B 1 25 ? -1.078 13.773 14.703 1 98.75 25 LYS B O 1
ATOM 1384 N N . LYS B 1 26 ? 0.961 14.695 14.852 1 98.69 26 LYS B N 1
ATOM 1385 C CA . LYS B 1 26 ? 0.536 15.938 14.211 1 98.69 26 LYS B CA 1
ATOM 1386 C C . LYS B 1 26 ? 0.113 15.688 12.766 1 98.69 26 LYS B C 1
ATOM 1388 O O . LYS B 1 26 ? -0.892 16.234 12.305 1 98.69 26 LYS B O 1
ATOM 1393 N N . ALA B 1 27 ? 0.852 14.891 12.117 1 98.69 27 ALA B N 1
ATOM 1394 C CA . ALA B 1 27 ? 0.562 14.594 10.719 1 98.69 27 ALA B CA 1
ATOM 1395 C C . ALA B 1 27 ? -0.779 13.883 10.578 1 98.69 27 ALA B C 1
ATOM 1397 O O . ALA B 1 27 ? -1.467 14.039 9.562 1 98.69 27 ALA B O 1
ATOM 1398 N N . CYS B 1 28 ? -1.18 13.188 11.555 1 98.81 28 CYS B N 1
ATOM 1399 C CA . CYS B 1 28 ? -2.41 12.398 11.523 1 98.81 28 CYS B CA 1
ATOM 1400 C C . CYS B 1 28 ? -3.605 13.25 11.945 1 98.81 28 CYS B C 1
ATOM 1402 O O . CYS B 1 28 ? -4.754 12.859 11.727 1 98.81 28 CYS B O 1
ATOM 1404 N N . GLN B 1 29 ? -3.422 14.375 12.516 1 98.75 29 GLN B N 1
ATOM 1405 C CA . GLN B 1 29 ? -4.445 15.156 13.195 1 98.75 29 GLN B CA 1
ATOM 1406 C C . GLN B 1 29 ? -5.602 15.492 12.25 1 98.75 29 GLN B C 1
ATOM 1408 O O . GLN B 1 29 ? -6.77 15.359 12.625 1 98.75 29 GLN B O 1
ATOM 1413 N N . PRO B 1 30 ? -5.324 15.914 10.992 1 98.81 30 PRO B N 1
ATOM 1414 C CA . PRO B 1 30 ? -6.453 16.234 10.109 1 98.81 30 PRO B CA 1
ATOM 1415 C C . PRO B 1 30 ? -7.359 15.031 9.859 1 98.81 30 PRO B C 1
ATOM 1417 O O . PRO B 1 30 ? -8.578 15.18 9.75 1 98.81 30 PRO B O 1
ATOM 1420 N N . LEU B 1 31 ? -6.809 13.844 9.805 1 98.81 31 LEU B N 1
ATOM 1421 C CA . LEU B 1 31 ? -7.594 12.641 9.57 1 98.81 31 LEU B CA 1
ATOM 1422 C C . LEU B 1 31 ? -8.375 12.25 10.828 1 98.81 31 LEU B C 1
ATOM 1424 O O . LEU B 1 31 ? -9.484 11.719 10.734 1 98.81 31 LEU B O 1
ATOM 1428 N N . LEU B 1 32 ? -7.793 12.516 12.008 1 98.75 32 LEU B N 1
ATOM 1429 C CA . LEU B 1 32 ? -8.484 12.289 13.273 1 98.75 32 LEU B CA 1
ATOM 1430 C C . LEU B 1 32 ? -9.688 13.211 13.406 1 98.75 32 LEU B C 1
ATOM 1432 O O . LEU B 1 32 ? -10.781 12.766 13.758 1 98.75 32 LEU B O 1
ATOM 1436 N N . GLU B 1 33 ? -9.492 14.422 13.062 1 98.62 33 GLU B N 1
ATOM 1437 C CA . GLU B 1 33 ? -10.523 15.438 13.195 1 98.62 33 GLU B CA 1
ATOM 1438 C C . GLU B 1 33 ? -11.711 15.148 12.281 1 98.62 33 GLU B C 1
ATOM 1440 O O . GLU B 1 33 ? -12.852 15.469 12.617 1 98.62 33 GLU B O 1
ATOM 1445 N N . GLN B 1 34 ? -11.438 14.516 11.188 1 98.5 34 GLN B N 1
ATOM 1446 C CA . GLN B 1 34 ? -12.484 14.219 10.219 1 98.5 34 GLN B CA 1
ATOM 1447 C C . GLN B 1 34 ? -13.008 12.797 10.391 1 98.5 34 GLN B C 1
ATOM 1449 O O . GLN B 1 34 ? -13.742 12.297 9.539 1 98.5 34 GLN B O 1
ATOM 1454 N N . LYS B 1 35 ? -12.531 12.164 11.445 1 98.5 35 LYS B N 1
ATOM 1455 C CA . LYS B 1 35 ? -12.984 10.828 11.844 1 98.5 35 LYS B CA 1
ATOM 1456 C C . LYS B 1 35 ? -12.68 9.797 10.758 1 98.5 35 LYS B C 1
ATOM 1458 O O . LYS B 1 35 ? -13.422 8.828 10.594 1 98.5 35 LYS B O 1
ATOM 1463 N N . ILE B 1 36 ? -11.664 10.078 9.984 1 98.25 36 ILE B N 1
ATOM 1464 C CA . ILE B 1 36 ? -11.195 9.141 8.969 1 98.25 36 ILE B CA 1
ATOM 1465 C C . ILE B 1 36 ? -10.445 7.988 9.641 1 98.25 36 ILE B C 1
ATOM 1467 O O . ILE B 1 36 ? -10.5 6.848 9.172 1 98.25 36 ILE B O 1
ATOM 1471 N N . ILE B 1 37 ? -9.734 8.344 10.688 1 98.56 37 ILE B N 1
ATOM 1472 C CA . ILE B 1 37 ? -9.008 7.355 11.477 1 98.56 37 ILE B CA 1
ATOM 1473 C C . ILE B 1 37 ? -9.445 7.434 12.938 1 98.56 37 ILE B C 1
ATOM 1475 O O . ILE B 1 37 ? -10.039 8.43 13.359 1 98.56 37 ILE B O 1
ATOM 1479 N N . GLU B 1 38 ? -9.18 6.309 13.648 1 98.62 38 GLU B N 1
ATOM 1480 C CA . GLU B 1 38 ? -9.438 6.246 15.086 1 98.62 38 GLU B CA 1
ATOM 1481 C C . GLU B 1 38 ? -8.258 6.809 15.883 1 98.62 38 GLU B C 1
ATOM 1483 O O . GLU B 1 38 ? -7.137 6.879 15.375 1 98.62 38 GLU B O 1
ATOM 1488 N N . PRO B 1 39 ? -8.5 7.266 17.156 1 98.56 39 PRO B N 1
ATOM 1489 C CA . PRO B 1 39 ? -7.453 7.875 17.969 1 98.56 39 PRO B CA 1
ATOM 1490 C C . PRO B 1 39 ? -6.238 6.969 18.156 1 98.56 39 PRO B C 1
ATOM 1492 O O . PRO B 1 39 ? -5.129 7.453 18.391 1 98.56 39 PRO B O 1
ATOM 1495 N N . GLU B 1 40 ? -6.414 5.66 17.906 1 98.19 40 GLU B N 1
ATOM 1496 C CA . GLU B 1 40 ? -5.344 4.691 18.125 1 98.19 40 GLU B CA 1
ATOM 1497 C C . GLU B 1 40 ? -4.418 4.617 16.906 1 98.19 40 GLU B C 1
ATOM 1499 O O . GLU B 1 40 ? -3.311 4.086 17 1 98.19 40 GLU B O 1
ATOM 1504 N N . TYR B 1 41 ? -4.84 5.16 15.797 1 98.38 41 TYR B N 1
ATOM 1505 C CA . TYR B 1 41 ? -4.156 4.941 14.523 1 98.38 41 TYR B CA 1
ATOM 1506 C C . TYR B 1 41 ? -2.725 5.465 14.578 1 98.38 41 TYR B C 1
ATOM 1508 O O . TYR B 1 41 ? -1.783 4.754 14.211 1 98.38 41 TYR B O 1
ATOM 1516 N N . PRO B 1 42 ? -2.439 6.723 15.078 1 98.62 42 PRO B N 1
ATOM 1517 C CA . PRO B 1 42 ? -1.044 7.156 15.188 1 98.62 42 PRO B CA 1
ATOM 1518 C C . PRO B 1 42 ? -0.198 6.223 16.047 1 98.62 42 PRO B C 1
ATOM 1520 O O . PRO B 1 42 ? 0.984 6.016 15.758 1 98.62 42 PRO B O 1
ATOM 1523 N N . GLY B 1 43 ? -0.791 5.707 17.062 1 98.44 43 GLY B N 1
ATOM 1524 C CA . GLY B 1 43 ? -0.091 4.773 17.938 1 98.44 43 GLY B CA 1
ATOM 1525 C C . GLY B 1 43 ? 0.338 3.504 17.234 1 98.44 43 GLY B C 1
ATOM 1526 O O . GLY B 1 43 ? 1.396 2.947 17.531 1 98.44 43 GLY B O 1
ATOM 1527 N N . TYR B 1 44 ? -0.5 3.039 16.25 1 96.94 44 TYR B N 1
ATOM 1528 C CA . TYR B 1 44 ? -0.117 1.878 15.453 1 96.94 44 TYR B CA 1
ATOM 1529 C C . TYR B 1 44 ? 1.142 2.164 14.641 1 96.94 44 TYR B C 1
ATOM 1531 O O . TYR B 1 44 ? 2.059 1.342 14.594 1 96.94 44 TYR B O 1
ATOM 1539 N N . ILE B 1 45 ? 1.225 3.344 14.055 1 96.88 45 ILE B N 1
ATOM 1540 C CA . ILE B 1 45 ? 2.367 3.734 13.234 1 96.88 45 ILE B CA 1
ATOM 1541 C C . ILE B 1 45 ? 3.615 3.836 14.109 1 96.88 45 ILE B C 1
ATOM 1543 O O . ILE B 1 45 ? 4.668 3.285 13.773 1 96.88 45 ILE B O 1
ATOM 1547 N N . ILE B 1 46 ? 3.459 4.473 15.266 1 98.06 46 ILE B N 1
ATOM 1548 C CA . ILE B 1 46 ? 4.578 4.684 16.172 1 98.06 46 ILE B CA 1
ATOM 1549 C C . ILE B 1 46 ? 5.098 3.336 16.672 1 98.06 46 ILE B C 1
ATOM 1551 O O . ILE B 1 46 ? 6.309 3.1 16.703 1 98.06 46 ILE B O 1
ATOM 1555 N N . SER B 1 47 ? 4.203 2.445 16.984 1 97.06 47 SER B N 1
ATOM 1556 C CA . SER B 1 47 ? 4.59 1.114 17.438 1 97.06 47 SER B CA 1
ATOM 1557 C C . SER B 1 47 ? 5.34 0.353 16.359 1 97.06 47 SER B C 1
ATOM 1559 O O . SER B 1 47 ? 6.328 -0.331 16.641 1 97.06 47 SER B O 1
ATOM 1561 N N . ASN B 1 48 ? 4.891 0.457 15.117 1 93.88 48 ASN B N 1
ATOM 1562 C CA . ASN B 1 48 ? 5.559 -0.204 14 1 93.88 48 ASN B CA 1
ATOM 1563 C C . ASN B 1 48 ? 6.977 0.32 13.805 1 93.88 48 ASN B C 1
ATOM 1565 O O . ASN B 1 48 ? 7.902 -0.456 13.562 1 93.88 48 ASN B O 1
ATOM 1569 N N . VAL B 1 49 ? 7.188 1.617 13.969 1 94.56 49 VAL B N 1
ATOM 1570 C CA . VAL B 1 49 ? 8.508 2.217 13.805 1 94.56 49 VAL B CA 1
ATOM 1571 C C . VAL B 1 49 ? 9.43 1.737 14.93 1 94.56 49 VAL B C 1
ATOM 1573 O O . VAL B 1 49 ? 10.609 1.445 14.688 1 94.56 49 VAL B O 1
ATOM 1576 N N . HIS B 1 50 ? 8.859 1.626 16.156 1 95.69 50 HIS B N 1
ATOM 1577 C CA . HIS B 1 50 ? 9.656 1.12 17.266 1 95.69 50 HIS B CA 1
ATOM 1578 C C . HIS B 1 50 ? 10.07 -0.329 17.031 1 95.69 50 HIS B C 1
ATOM 1580 O O . HIS B 1 50 ? 11.203 -0.711 17.328 1 95.69 50 HIS B O 1
ATOM 1586 N N . GLU B 1 51 ? 9.203 -1.015 16.438 1 93.12 51 GLU B N 1
ATOM 1587 C CA . GLU B 1 51 ? 9.422 -2.451 16.312 1 93.12 51 GLU B CA 1
ATOM 1588 C C . GLU B 1 51 ? 10.266 -2.771 15.078 1 93.12 51 GLU B C 1
ATOM 1590 O O . GLU B 1 51 ? 11.141 -3.637 15.133 1 93.12 51 GLU B O 1
ATOM 1595 N N . PHE B 1 52 ? 10.023 -2.025 13.977 1 89.81 52 PHE B N 1
ATOM 1596 C CA . PHE B 1 52 ? 10.602 -2.467 12.711 1 89.81 52 PHE B CA 1
ATOM 1597 C C . PHE B 1 52 ? 11.57 -1.426 12.164 1 89.81 52 PHE B C 1
ATOM 1599 O O . PHE B 1 52 ? 12.219 -1.65 11.141 1 89.81 52 PHE B O 1
ATOM 1606 N N . GLY B 1 53 ? 11.773 -0.291 12.875 1 90.62 53 GLY B N 1
ATOM 1607 C CA . GLY B 1 53 ? 12.633 0.781 12.398 1 90.62 53 GLY B CA 1
ATOM 1608 C C . GLY B 1 53 ? 11.898 1.806 11.555 1 90.62 53 GLY B C 1
ATOM 1609 O O . GLY B 1 53 ? 10.703 1.667 11.297 1 90.62 53 GLY B O 1
ATOM 1610 N N . PRO B 1 54 ? 12.562 2.811 11.195 1 93.06 54 PRO B N 1
ATOM 1611 C CA . PRO B 1 54 ? 11.93 3.941 10.508 1 93.06 54 PRO B CA 1
ATOM 1612 C C . PRO B 1 54 ? 11.781 3.713 9.008 1 93.06 54 PRO B C 1
ATOM 1614 O O . PRO B 1 54 ? 12.156 4.578 8.211 1 93.06 54 PRO B O 1
ATOM 1617 N N . TYR B 1 55 ? 11.117 2.709 8.656 1 86.56 55 TYR B N 1
ATOM 1618 C CA . TYR B 1 55 ? 10.922 2.297 7.273 1 86.56 55 TYR B CA 1
ATOM 1619 C C . TYR B 1 55 ? 10.039 3.287 6.527 1 86.56 55 TYR B C 1
ATOM 1621 O O . TYR B 1 55 ? 10.016 3.307 5.297 1 86.56 55 TYR B O 1
ATOM 1629 N N . ILE B 1 56 ? 9.43 4.176 7.219 1 91.75 56 ILE B N 1
ATOM 1630 C CA . ILE B 1 56 ? 8.469 5.105 6.637 1 91.75 56 ILE B CA 1
ATOM 1631 C C . ILE B 1 56 ? 9.203 6.32 6.078 1 91.75 56 ILE B C 1
ATOM 1633 O O . ILE B 1 56 ? 8.609 7.141 5.375 1 91.75 56 ILE B O 1
ATOM 1637 N N . VAL B 1 57 ? 10.484 6.461 6.469 1 93.5 57 VAL B N 1
ATOM 1638 C CA . VAL B 1 57 ? 11.344 7.473 5.852 1 93.5 57 VAL B CA 1
ATOM 1639 C C . VAL B 1 57 ? 11.922 6.93 4.551 1 93.5 57 VAL B C 1
ATOM 1641 O O . VAL B 1 57 ? 12.898 6.168 4.566 1 93.5 57 VAL B O 1
ATOM 1644 N N . ILE B 1 58 ? 11.359 7.406 3.41 1 88.38 58 ILE B N 1
ATOM 1645 C CA . ILE B 1 58 ? 11.539 6.613 2.201 1 88.38 58 ILE B CA 1
ATOM 1646 C C . ILE B 1 58 ? 12.484 7.336 1.243 1 88.38 58 ILE B C 1
ATOM 1648 O O . ILE B 1 58 ? 13.016 6.73 0.309 1 88.38 58 ILE B O 1
ATOM 1652 N N . ALA B 1 59 ? 12.656 8.578 1.312 1 88 59 ALA B N 1
ATOM 1653 C CA . ALA B 1 59 ? 13.484 9.398 0.426 1 88 59 ALA B CA 1
ATOM 1654 C C . ALA B 1 59 ? 13.938 10.68 1.124 1 88 59 ALA B C 1
ATOM 1656 O O . ALA B 1 59 ? 13.484 10.984 2.229 1 88 59 ALA B O 1
ATOM 1657 N N . PRO B 1 60 ? 14.898 11.281 0.437 1 90.88 60 PRO B N 1
ATOM 1658 C CA . PRO B 1 60 ? 15.227 12.586 1.017 1 90.88 60 PRO B CA 1
ATOM 1659 C C . PRO B 1 60 ? 14 13.469 1.22 1 90.88 60 PRO B C 1
ATOM 1661 O O . PRO B 1 60 ? 13.172 13.602 0.313 1 90.88 60 PRO B O 1
ATOM 1664 N N . GLU B 1 61 ? 13.742 13.953 2.441 1 95.12 61 GLU B N 1
ATOM 1665 C CA . GLU B 1 61 ? 12.719 14.938 2.779 1 95.12 61 GLU B CA 1
ATOM 1666 C C . GLU B 1 61 ? 11.375 14.266 3.027 1 95.12 61 GLU B C 1
ATOM 1668 O O . GLU B 1 61 ? 10.438 14.898 3.523 1 95.12 61 GLU B O 1
ATOM 1673 N N . ILE B 1 62 ? 11.25 12.984 2.791 1 95.12 62 ILE B N 1
ATOM 1674 C CA . ILE B 1 62 ? 9.906 12.453 2.641 1 95.12 62 ILE B CA 1
ATOM 1675 C C . ILE B 1 62 ? 9.695 11.305 3.631 1 95.12 62 ILE B C 1
ATOM 1677 O O . ILE B 1 62 ? 10.5 10.375 3.699 1 95.12 62 ILE B O 1
ATOM 1681 N N . CYS B 1 63 ? 8.648 11.352 4.312 1 95.5 63 CYS B N 1
ATOM 1682 C CA . CYS B 1 63 ? 8.133 10.328 5.215 1 95.5 63 CYS B CA 1
ATOM 1683 C C . CYS B 1 63 ? 6.691 9.969 4.863 1 95.5 63 CYS B C 1
ATOM 1685 O O . CYS B 1 63 ? 5.863 10.852 4.637 1 95.5 63 CYS B O 1
ATOM 1687 N N . ILE B 1 64 ? 6.328 8.648 4.82 1 95.12 64 ILE B N 1
ATOM 1688 C CA . ILE B 1 64 ? 4.977 8.211 4.492 1 95.12 64 ILE B CA 1
ATOM 1689 C C . ILE B 1 64 ? 4.43 7.34 5.617 1 95.12 64 ILE B C 1
ATOM 1691 O O . ILE B 1 64 ? 4.453 6.109 5.527 1 95.12 64 ILE B O 1
ATOM 1695 N N . PRO B 1 65 ? 3.924 7.973 6.633 1 95.88 65 PRO B N 1
ATOM 1696 C CA . PRO B 1 65 ? 3.336 7.195 7.727 1 95.88 65 PRO B CA 1
ATOM 1697 C C . PRO B 1 65 ? 2.076 6.441 7.309 1 95.88 65 PRO B C 1
ATOM 1699 O O . PRO B 1 65 ? 1.146 7.043 6.766 1 95.88 65 PRO B O 1
ATOM 1702 N N . HIS B 1 66 ? 2.037 5.188 7.535 1 93.31 66 HIS B N 1
ATOM 1703 C CA . HIS B 1 66 ? 0.84 4.379 7.332 1 93.31 66 HIS B CA 1
ATOM 1704 C C . HIS B 1 66 ? 0.914 3.076 8.125 1 93.31 66 HIS B C 1
ATOM 1706 O O . HIS B 1 66 ? 2.006 2.584 8.414 1 93.31 66 HIS B O 1
ATOM 1712 N N . ALA B 1 67 ? -0.215 2.574 8.578 1 91.62 67 ALA B N 1
ATOM 1713 C CA . ALA B 1 67 ? -0.358 1.289 9.25 1 91.62 67 ALA B CA 1
ATOM 1714 C C . ALA B 1 67 ? -1.174 0.312 8.414 1 91.62 67 ALA B C 1
ATOM 1716 O O . ALA B 1 67 ? -1.415 0.554 7.227 1 91.62 67 ALA B O 1
ATOM 1717 N N . GLN B 1 68 ? -1.399 -0.848 8.992 1 88.38 68 GLN B N 1
ATOM 1718 C CA . GLN B 1 68 ? -2.154 -1.888 8.297 1 88.38 68 GLN B CA 1
ATOM 1719 C C . GLN B 1 68 ? -3.502 -1.359 7.816 1 88.38 68 GLN B C 1
ATOM 1721 O O . GLN B 1 68 ? -4.23 -0.714 8.578 1 88.38 68 GLN B O 1
ATOM 1726 N N . GLU B 1 69 ? -3.787 -1.622 6.57 1 88.31 69 GLU B N 1
ATOM 1727 C CA . GLU B 1 69 ? -5.07 -1.223 5.996 1 88.31 69 GLU B CA 1
ATOM 1728 C C . GLU B 1 69 ? -6.234 -1.759 6.824 1 88.31 69 GLU B C 1
ATOM 1730 O O . GLU B 1 69 ? -6.211 -2.908 7.266 1 88.31 69 GLU B O 1
ATOM 1735 N N . GLY B 1 70 ? -7.223 -0.916 7.102 1 90.5 70 GLY B N 1
ATOM 1736 C CA . GLY B 1 70 ? -8.422 -1.304 7.824 1 90.5 70 GLY B CA 1
ATOM 1737 C C . GLY B 1 70 ? -8.289 -1.155 9.328 1 90.5 70 GLY B C 1
ATOM 1738 O O . GLY B 1 70 ? -9.289 -1.041 10.039 1 90.5 70 GLY B O 1
ATOM 1739 N N . LYS B 1 71 ? -7.066 -1.222 9.82 1 92.12 71 LYS B N 1
ATOM 1740 C CA . LYS B 1 71 ? -6.871 -1.129 11.266 1 92.12 71 LYS B CA 1
ATOM 1741 C C . LYS B 1 71 ? -6.973 0.317 11.742 1 92.12 71 LYS B C 1
ATOM 1743 O O . LYS B 1 71 ? -6.074 1.125 11.492 1 92.12 71 LYS B O 1
ATOM 1748 N N . GLY B 1 72 ? -8.07 0.624 12.43 1 95.94 72 GLY B N 1
ATOM 1749 C CA . GLY B 1 72 ? -8.258 1.973 12.938 1 95.94 72 GLY B CA 1
ATOM 1750 C C . GLY B 1 72 ? -8.602 2.977 11.859 1 95.94 72 GLY B C 1
ATOM 1751 O O . GLY B 1 72 ? -8.273 4.16 11.977 1 95.94 72 GLY B O 1
ATOM 1752 N N . VAL B 1 73 ? -9.094 2.537 10.781 1 96.75 73 VAL B N 1
ATOM 1753 C CA . VAL B 1 73 ? -9.398 3.393 9.641 1 96.75 73 VAL B CA 1
ATOM 1754 C C . VAL B 1 73 ? -10.883 3.281 9.297 1 96.75 73 VAL B C 1
ATOM 1756 O O . VAL B 1 73 ? -11.43 2.176 9.234 1 96.75 73 VAL B O 1
ATOM 1759 N N . ASN B 1 74 ? -11.539 4.453 9.133 1 96.81 74 ASN B N 1
ATOM 1760 C CA . ASN B 1 74 ? -12.969 4.504 8.828 1 96.81 74 ASN B CA 1
ATOM 1761 C C . ASN B 1 74 ? -13.219 4.797 7.355 1 96.81 74 ASN B C 1
ATOM 1763 O O . ASN B 1 74 ? -14.266 4.441 6.816 1 96.81 74 ASN B O 1
ATOM 1767 N N . ASP B 1 75 ? -12.266 5.469 6.715 1 95.62 75 ASP B N 1
ATOM 1768 C CA . ASP B 1 75 ? -12.344 5.824 5.301 1 95.62 75 ASP B CA 1
ATOM 1769 C C . ASP B 1 75 ? -10.945 6.008 4.707 1 95.62 75 ASP B C 1
ATOM 1771 O O . ASP B 1 75 ? -9.953 6.066 5.438 1 95.62 75 ASP B O 1
ATOM 1775 N N . THR B 1 76 ? -10.867 5.969 3.42 1 95.69 76 THR B N 1
ATOM 1776 C CA . THR B 1 76 ? -9.602 6.129 2.711 1 95.69 76 THR B CA 1
ATOM 1777 C C . THR B 1 76 ? -9.305 7.605 2.465 1 95.69 76 THR B C 1
ATOM 1779 O O . THR B 1 76 ? -10.133 8.328 1.898 1 95.69 76 THR B O 1
ATOM 1782 N N . ALA B 1 77 ? -8.125 8.062 2.926 1 96.81 77 ALA B N 1
ATOM 1783 C CA . ALA B 1 77 ? -7.719 9.445 2.705 1 96.81 77 ALA B CA 1
ATOM 1784 C C . ALA B 1 77 ? -6.211 9.602 2.871 1 96.81 77 ALA B C 1
ATOM 1786 O O . ALA B 1 77 ? -5.535 8.695 3.371 1 96.81 77 ALA B O 1
ATOM 1787 N N . VAL B 1 78 ? -5.688 10.695 2.371 1 97.56 78 VAL B N 1
ATOM 1788 C CA . VAL B 1 78 ? -4.301 11.109 2.551 1 97.56 78 VAL B CA 1
ATOM 1789 C C . VAL B 1 78 ? -4.254 12.484 3.207 1 97.56 78 VAL B C 1
ATOM 1791 O O . VAL B 1 78 ? -5.051 13.367 2.877 1 97.56 78 VAL B O 1
ATOM 1794 N N . ALA B 1 79 ? -3.361 12.641 4.168 1 98.69 79 ALA B N 1
ATOM 1795 C CA . ALA B 1 79 ? -3.07 13.953 4.746 1 98.69 79 ALA B CA 1
ATOM 1796 C C . ALA B 1 79 ? -1.618 14.352 4.5 1 98.69 79 ALA B C 1
ATOM 1798 O O . ALA B 1 79 ? -0.752 13.484 4.328 1 98.69 79 ALA B O 1
ATOM 1799 N N . PHE B 1 80 ? -1.42 15.648 4.441 1 98.56 80 PHE B N 1
ATOM 1800 C CA . PHE B 1 80 ? -0.092 16.203 4.199 1 98.56 80 PHE B CA 1
ATOM 1801 C C . PHE B 1 80 ? 0.33 17.125 5.34 1 98.56 80 PHE B C 1
ATOM 1803 O O . PHE B 1 80 ? -0.477 17.906 5.844 1 98.56 80 PHE B O 1
ATOM 1810 N N . MET B 1 81 ? 1.614 16.953 5.789 1 98.81 81 MET B N 1
ATOM 1811 C CA . MET B 1 81 ? 2.205 17.906 6.727 1 98.81 81 MET B CA 1
ATOM 1812 C C . MET B 1 81 ? 3.613 18.297 6.289 1 98.81 81 MET B C 1
ATOM 1814 O O . MET B 1 81 ? 4.398 17.438 5.875 1 98.81 81 MET B O 1
ATOM 1818 N N . ASN B 1 82 ? 3.836 19.5 6.242 1 98.62 82 ASN B N 1
ATOM 1819 C CA . ASN B 1 82 ? 5.184 20.047 6.117 1 98.62 82 ASN B CA 1
ATOM 1820 C C . ASN B 1 82 ? 5.688 20.609 7.441 1 98.62 82 ASN B C 1
ATOM 1822 O O . ASN B 1 82 ? 4.949 21.297 8.148 1 98.62 82 ASN B O 1
ATOM 1826 N N . ILE B 1 83 ? 6.941 20.297 7.797 1 98.12 83 ILE B N 1
ATOM 1827 C CA . ILE B 1 83 ? 7.551 20.844 9.008 1 98.12 83 ILE B CA 1
ATOM 1828 C C . ILE B 1 83 ? 8.844 21.578 8.648 1 98.12 83 ILE B C 1
ATOM 1830 O O . ILE B 1 83 ? 9.633 21.094 7.832 1 98.12 83 ILE B O 1
ATOM 1834 N N . GLU B 1 84 ? 9.023 22.688 9.242 1 96.44 84 GLU B N 1
ATOM 1835 C CA . GLU B 1 84 ? 10.148 23.562 8.906 1 96.44 84 GLU B CA 1
ATOM 1836 C C . GLU B 1 84 ? 11.477 22.906 9.258 1 96.44 84 GLU B C 1
ATOM 1838 O O . GLU B 1 84 ? 12.43 22.953 8.477 1 96.44 84 GLU B O 1
ATOM 1843 N N . GLU B 1 85 ? 11.523 22.344 10.422 1 97.12 85 GLU B N 1
ATOM 1844 C CA . GLU B 1 85 ? 12.734 21.656 10.859 1 97.12 85 GLU B CA 1
ATOM 1845 C C . GLU B 1 85 ? 12.648 20.156 10.602 1 97.12 85 GLU B C 1
ATOM 1847 O O . GLU B 1 85 ? 11.719 19.5 11.07 1 97.12 85 GLU B O 1
ATOM 1852 N N . ALA B 1 86 ? 13.648 19.703 9.945 1 97.25 86 ALA B N 1
ATOM 1853 C CA . ALA B 1 86 ? 13.648 18.281 9.602 1 97.25 86 ALA B CA 1
ATOM 1854 C C . ALA B 1 86 ? 13.555 17.422 10.859 1 97.25 86 ALA B C 1
ATOM 1856 O O . ALA B 1 86 ? 14.117 17.766 11.898 1 97.25 86 ALA B O 1
ATOM 1857 N N . VAL B 1 87 ? 12.914 16.297 10.766 1 98.12 87 VAL B N 1
ATOM 1858 C CA . VAL B 1 87 ? 12.641 15.438 11.914 1 98.12 87 VAL B CA 1
ATOM 1859 C C . VAL B 1 87 ? 13.648 14.297 11.945 1 98.12 87 VAL B C 1
ATOM 1861 O O . VAL B 1 87 ? 13.867 13.617 10.938 1 98.12 87 VAL B O 1
ATOM 1864 N N . ASP B 1 88 ? 14.281 14.117 13.109 1 97.62 88 ASP B N 1
ATOM 1865 C CA . ASP B 1 88 ? 15.258 13.062 13.312 1 97.62 88 ASP B CA 1
ATOM 1866 C C . ASP B 1 88 ? 14.594 11.773 13.797 1 97.62 88 ASP B C 1
ATOM 1868 O O . ASP B 1 88 ? 13.992 11.758 14.875 1 97.62 88 ASP B O 1
ATOM 1872 N N . PHE B 1 89 ? 14.672 10.703 12.984 1 97 89 PHE B N 1
ATOM 1873 C CA . PHE B 1 89 ? 14.094 9.414 13.352 1 97 89 PHE B CA 1
ATOM 1874 C C . PHE B 1 89 ? 15.141 8.516 13.992 1 97 89 PHE B C 1
ATOM 1876 O O . PHE B 1 89 ? 14.867 7.348 14.281 1 97 89 PHE B O 1
ATOM 1883 N N . GLY B 1 90 ? 16.328 9.008 14.148 1 94.06 90 GLY B N 1
ATOM 1884 C CA . GLY B 1 90 ? 17.391 8.25 14.797 1 94.06 90 GLY B CA 1
ATOM 1885 C C . GLY B 1 90 ? 18.219 7.441 13.82 1 94.06 90 GLY B C 1
ATOM 1886 O O . GLY B 1 90 ? 18.125 7.637 12.609 1 94.06 90 GLY B O 1
ATOM 1887 N N . PRO B 1 91 ? 19.203 6.621 14.219 1 89.56 91 PRO B N 1
ATOM 1888 C CA . PRO B 1 91 ? 20.234 5.953 13.414 1 89.56 91 PRO B CA 1
ATOM 1889 C C . PRO B 1 91 ? 19.641 4.988 12.391 1 89.56 91 PRO B C 1
ATOM 1891 O O . PRO B 1 91 ? 20.266 4.688 11.375 1 89.56 91 PRO B O 1
ATOM 1894 N N . GLY B 1 92 ? 18.562 4.641 12.5 1 86.94 92 GLY B N 1
ATOM 1895 C CA . GLY B 1 92 ? 17.969 3.707 11.555 1 86.94 92 GLY B CA 1
ATOM 1896 C C . GLY B 1 92 ? 17.422 4.383 10.312 1 86.94 92 GLY B C 1
ATOM 1897 O O . GLY B 1 92 ? 17.109 3.717 9.328 1 86.94 92 GLY B O 1
ATOM 1898 N N . ALA B 1 93 ? 17.422 5.656 10.297 1 90.12 93 ALA B N 1
ATOM 1899 C CA . ALA B 1 93 ? 16.891 6.398 9.164 1 90.12 93 ALA B CA 1
ATOM 1900 C C . ALA B 1 93 ? 18 7.066 8.367 1 90.12 93 ALA B C 1
ATOM 1902 O O . ALA B 1 93 ? 18.891 7.707 8.945 1 90.12 93 ALA B O 1
ATOM 1903 N N . ASP B 1 94 ? 17.938 6.973 7.004 1 90.12 94 ASP B N 1
ATOM 1904 C CA . ASP B 1 94 ? 18.969 7.535 6.129 1 90.12 94 ASP B CA 1
ATOM 1905 C C . ASP B 1 94 ? 18.75 9.039 5.926 1 90.12 94 ASP B C 1
ATOM 1907 O O . ASP B 1 94 ? 19.672 9.75 5.512 1 90.12 94 ASP B O 1
ATOM 1911 N N . TYR B 1 95 ? 17.578 9.492 6.293 1 93.88 95 TYR B N 1
ATOM 1912 C CA . TYR B 1 95 ? 17.219 10.883 6.016 1 93.88 95 TYR B CA 1
ATOM 1913 C C . TYR B 1 95 ? 16.438 11.484 7.18 1 93.88 95 TYR B C 1
ATOM 1915 O O . TYR B 1 95 ? 16.047 10.773 8.109 1 93.88 95 TYR B O 1
ATOM 1923 N N . GLN B 1 96 ? 16.344 12.75 7.148 1 97 96 GLN B N 1
ATOM 1924 C CA . GLN B 1 96 ? 15.508 13.531 8.047 1 97 96 GLN B CA 1
ATOM 1925 C C . GLN B 1 96 ? 14.422 14.273 7.27 1 97 96 GLN B C 1
ATOM 1927 O O . GLN B 1 96 ? 14.695 15.273 6.609 1 97 96 GLN B O 1
ATOM 1932 N N . PRO B 1 97 ? 13.227 13.797 7.406 1 97.56 97 PRO B N 1
ATOM 1933 C CA . PRO B 1 97 ? 12.188 14.32 6.516 1 97.56 97 PRO B CA 1
ATOM 1934 C C . PRO B 1 97 ? 11.586 15.633 7.016 1 97.56 97 PRO B C 1
ATOM 1936 O O . PRO B 1 97 ? 11.508 15.859 8.227 1 97.56 97 PRO B O 1
ATOM 1939 N N . HIS B 1 98 ? 11.133 16.453 5.98 1 97.94 98 HIS B N 1
ATOM 1940 C CA . HIS B 1 98 ? 10.281 17.625 6.207 1 97.94 98 HIS B CA 1
ATOM 1941 C C . HIS B 1 98 ? 8.82 17.312 5.887 1 97.94 98 HIS B C 1
ATOM 1943 O O . HIS B 1 98 ? 7.914 17.953 6.422 1 97.94 98 HIS B O 1
ATOM 1949 N N . LEU B 1 99 ? 8.688 16.359 5.023 1 98.12 99 LEU B N 1
ATOM 1950 C CA . LEU B 1 99 ? 7.387 16.125 4.406 1 98.12 99 LEU B CA 1
ATOM 1951 C C . LEU B 1 99 ? 6.789 14.805 4.879 1 98.12 99 LEU B C 1
ATOM 1953 O O . LEU B 1 99 ? 7.445 13.766 4.816 1 98.12 99 LEU B O 1
ATOM 1957 N N . PHE B 1 100 ? 5.559 14.906 5.395 1 98.31 100 PHE B N 1
ATOM 1958 C CA . PHE B 1 100 ? 4.809 13.742 5.852 1 98.31 100 PHE B CA 1
ATOM 1959 C C . PHE B 1 100 ? 3.533 13.562 5.039 1 98.31 100 PHE B C 1
ATOM 1961 O O . PHE B 1 100 ? 2.701 14.469 4.973 1 98.31 100 PHE B O 1
ATOM 1968 N N . PHE B 1 101 ? 3.342 12.445 4.406 1 97.56 101 PHE B N 1
ATOM 1969 C CA . PHE B 1 101 ? 2.113 12.047 3.73 1 97.56 101 PHE B CA 1
ATOM 1970 C C . PHE B 1 101 ? 1.495 10.828 4.41 1 97.56 101 PHE B C 1
ATOM 1972 O O . PHE B 1 101 ? 1.906 9.695 4.156 1 97.56 101 PHE B O 1
ATOM 1979 N N . VAL B 1 102 ? 0.504 11.094 5.246 1 97.88 102 VAL B N 1
ATOM 1980 C CA . VAL B 1 102 ? -0.148 10.016 5.984 1 97.88 102 VAL B CA 1
ATOM 1981 C C . VAL B 1 102 ? -1.162 9.312 5.082 1 97.88 102 VAL B C 1
ATOM 1983 O O . VAL B 1 102 ? -2.025 9.961 4.488 1 97.88 102 VAL B O 1
ATOM 1986 N N . LEU B 1 103 ? -1.055 8.008 4.977 1 95.44 103 LEU B N 1
ATOM 1987 C CA . LEU B 1 103 ? -1.994 7.215 4.191 1 95.44 103 LEU B CA 1
ATOM 1988 C C . LEU B 1 103 ? -2.863 6.348 5.094 1 95.44 103 LEU B C 1
ATOM 1990 O O . LEU B 1 103 ? -2.348 5.633 5.957 1 95.44 103 LEU B O 1
ATOM 1994 N N . ALA B 1 104 ? -4.133 6.496 5.016 1 95.56 104 ALA B N 1
ATOM 1995 C CA . ALA B 1 104 ? -5.129 5.633 5.641 1 95.56 104 ALA B CA 1
ATOM 1996 C C . ALA B 1 104 ? -6.09 5.059 4.598 1 95.56 104 ALA B C 1
ATOM 1998 O O . ALA B 1 104 ? -6.562 5.781 3.717 1 95.56 104 ALA B O 1
ATOM 1999 N N . SER B 1 105 ? -6.34 3.732 4.691 1 92.69 105 SER B N 1
ATOM 2000 C CA . SER B 1 105 ? -7.191 3.164 3.652 1 92.69 105 SER B CA 1
ATOM 2001 C C . SER B 1 105 ? -8.016 2 4.191 1 92.69 105 SER B C 1
ATOM 2003 O O . SER B 1 105 ? -7.543 1.23 5.027 1 92.69 105 SER B O 1
ATOM 2005 N N . THR B 1 106 ? -9.25 1.982 3.689 1 88.62 106 THR B N 1
ATOM 2006 C CA . THR B 1 106 ? -10.117 0.82 3.865 1 88.62 106 THR B CA 1
ATOM 2007 C C . THR B 1 106 ? -10.289 0.073 2.547 1 88.62 106 THR B C 1
ATOM 2009 O O . THR B 1 106 ? -10.891 -1.005 2.514 1 88.62 106 THR B O 1
ATOM 2012 N N . ASP B 1 107 ? -9.688 0.738 1.55 1 82.5 107 ASP B N 1
ATOM 2013 C CA . ASP B 1 107 ? -9.852 0.28 0.174 1 82.5 107 ASP B CA 1
ATOM 2014 C C . ASP B 1 107 ? -8.5 0.131 -0.521 1 82.5 107 ASP B C 1
ATOM 2016 O O . ASP B 1 107 ? -7.805 1.121 -0.761 1 82.5 107 ASP B O 1
ATOM 2020 N N . ASN B 1 108 ? -8.141 -1.084 -0.917 1 78.88 108 ASN B N 1
ATOM 2021 C CA . ASN B 1 108 ? -6.824 -1.361 -1.476 1 78.88 108 ASN B CA 1
ATOM 2022 C C . ASN B 1 108 ? -6.633 -0.682 -2.83 1 78.88 108 ASN B C 1
ATOM 2024 O O . ASN B 1 108 ? -5.535 -0.227 -3.152 1 78.88 108 ASN B O 1
ATOM 2028 N N . GLU B 1 109 ? -7.75 -0.668 -3.598 1 81.75 109 GLU B N 1
ATOM 2029 C CA . GLU B 1 109 ? -7.648 -0.008 -4.895 1 81.75 109 GLU B CA 1
ATOM 2030 C C . GLU B 1 109 ? -7.305 1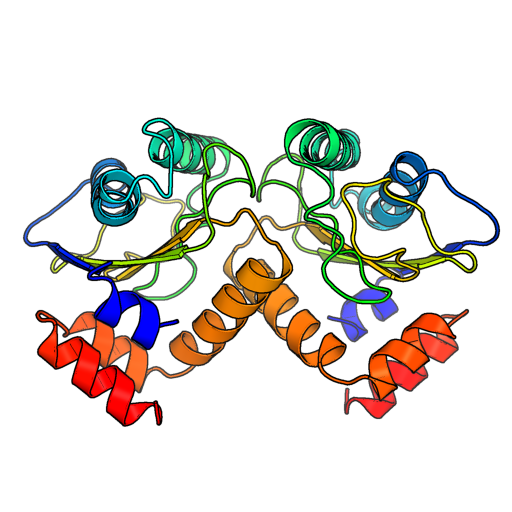.472 -4.738 1 81.75 109 GLU B C 1
ATOM 2032 O O . GLU B 1 109 ? -6.398 1.979 -5.398 1 81.75 109 GLU B O 1
ATOM 2037 N N . LYS B 1 110 ? -8.047 2.139 -3.832 1 85.5 110 LYS B N 1
ATOM 2038 C CA . LYS B 1 110 ? -7.793 3.555 -3.588 1 85.5 110 LYS B CA 1
ATOM 2039 C C . LYS B 1 110 ? -6.422 3.764 -2.949 1 85.5 110 LYS B C 1
ATOM 2041 O O . LYS B 1 110 ? -5.734 4.742 -3.246 1 85.5 110 LYS B O 1
ATOM 2046 N N . HIS B 1 111 ? -6.078 2.832 -2.104 1 85.75 111 HIS B N 1
ATOM 2047 C CA . HIS B 1 111 ? -4.762 2.895 -1.477 1 85.75 111 HIS B CA 1
ATOM 2048 C C . HIS B 1 111 ? -3.652 2.832 -2.518 1 85.75 111 HIS B C 1
ATOM 2050 O O . HIS B 1 111 ? -2.736 3.658 -2.506 1 85.75 111 HIS B O 1
ATOM 2056 N N . LEU B 1 112 ? -3.73 1.912 -3.404 1 83.62 112 LEU B N 1
ATOM 2057 C CA . LEU B 1 112 ? -2.725 1.747 -4.445 1 83.62 112 LEU B CA 1
ATOM 2058 C C . LEU B 1 112 ? -2.684 2.967 -5.363 1 83.62 112 LEU B C 1
ATOM 2060 O O . LEU B 1 112 ? -1.607 3.4 -5.777 1 83.62 112 LEU B O 1
ATOM 2064 N N . ASN B 1 113 ? -3.846 3.479 -5.641 1 87.06 113 ASN B N 1
ATOM 2065 C CA . ASN B 1 113 ? -3.906 4.684 -6.465 1 87.06 113 ASN B CA 1
ATOM 2066 C C . ASN B 1 113 ? -3.219 5.863 -5.785 1 87.06 113 ASN B C 1
ATOM 2068 O O . ASN B 1 113 ? -2.451 6.586 -6.418 1 87.06 113 ASN B O 1
ATOM 2072 N N . ASN B 1 114 ? -3.514 6.008 -4.512 1 89.25 114 ASN B N 1
ATOM 2073 C CA . ASN B 1 114 ? -2.875 7.078 -3.752 1 89.25 114 ASN B CA 1
ATOM 2074 C C . ASN B 1 114 ? -1.357 6.914 -3.727 1 89.25 114 ASN B C 1
ATOM 2076 O O . ASN B 1 114 ? -0.622 7.883 -3.916 1 89.25 114 ASN B O 1
ATOM 2080 N N . LEU B 1 115 ? -0.913 5.668 -3.502 1 84.56 115 LEU B N 1
ATOM 2081 C CA . LEU B 1 115 ? 0.519 5.387 -3.465 1 84.56 115 LEU B CA 1
ATOM 2082 C C . LEU B 1 115 ? 1.156 5.641 -4.828 1 84.56 115 LEU B C 1
ATOM 2084 O O . LEU B 1 115 ? 2.236 6.23 -4.91 1 84.56 115 LEU B O 1
ATOM 2088 N N . SER B 1 116 ? 0.497 5.191 -5.832 1 84.81 116 SER B N 1
ATOM 2089 C CA . SER B 1 116 ? 0.992 5.402 -7.191 1 84.81 116 SER B CA 1
ATOM 2090 C C . SER B 1 116 ? 1.135 6.891 -7.5 1 84.81 116 SER B C 1
ATOM 2092 O O . SER B 1 116 ? 2.139 7.312 -8.078 1 84.81 116 SER B O 1
ATOM 2094 N N . GLU B 1 117 ? 0.167 7.68 -7.141 1 88.5 117 GLU B N 1
ATOM 2095 C CA . GLU B 1 117 ? 0.219 9.125 -7.359 1 88.5 117 GLU B CA 1
ATOM 2096 C C . GLU B 1 117 ? 1.348 9.758 -6.555 1 88.5 117 GLU B C 1
ATOM 2098 O O . GLU B 1 117 ? 2.041 10.648 -7.047 1 88.5 117 GLU B O 1
ATOM 2103 N N . LEU B 1 118 ? 1.479 9.25 -5.418 1 89.19 118 LEU B N 1
ATOM 2104 C CA . LEU B 1 118 ? 2.521 9.773 -4.547 1 89.19 118 LEU B CA 1
ATOM 2105 C C . LEU B 1 118 ? 3.906 9.5 -5.125 1 89.19 118 LEU B C 1
ATOM 2107 O O . LEU B 1 118 ? 4.746 10.398 -5.191 1 89.19 118 LEU B O 1
ATOM 2111 N N . VAL B 1 119 ? 4.156 8.344 -5.539 1 84.5 119 VAL B N 1
ATOM 2112 C CA . VAL B 1 119 ? 5.438 7.949 -6.117 1 84.5 119 VAL B CA 1
ATOM 2113 C C . VAL B 1 119 ? 5.75 8.828 -7.328 1 84.5 119 VAL B C 1
ATOM 2115 O O . VAL B 1 119 ? 6.887 9.281 -7.496 1 84.5 119 VAL B O 1
ATOM 2118 N N . THR B 1 120 ? 4.719 9.008 -8.125 1 84.44 120 THR B N 1
ATOM 2119 C CA . THR B 1 120 ? 4.887 9.836 -9.312 1 84.44 120 THR B CA 1
ATOM 2120 C C . THR B 1 120 ? 5.25 11.273 -8.922 1 84.44 120 THR B C 1
ATOM 2122 O O . THR B 1 120 ? 6.133 11.875 -9.539 1 84.44 120 THR B O 1
ATOM 2125 N N . LEU B 1 121 ? 4.59 11.797 -7.934 1 85.75 121 LEU B N 1
ATOM 2126 C CA . LEU B 1 121 ? 4.84 13.148 -7.445 1 85.75 121 LEU B CA 1
ATOM 2127 C C . LEU B 1 121 ? 6.25 13.266 -6.879 1 85.75 121 LEU B C 1
ATOM 2129 O O . LEU B 1 121 ? 6.945 14.25 -7.137 1 85.75 121 LEU B O 1
ATOM 2133 N N . LEU B 1 122 ? 6.715 12.227 -6.199 1 83.44 122 LEU B N 1
ATOM 2134 C CA . LEU B 1 122 ? 7.969 12.297 -5.453 1 83.44 122 LEU B CA 1
ATOM 2135 C C . LEU B 1 122 ? 9.148 11.953 -6.352 1 83.44 122 LEU B C 1
ATOM 2137 O O . LEU B 1 122 ? 10.305 12.094 -5.945 1 83.44 122 LEU B O 1
ATOM 2141 N N . ASP B 1 123 ? 8.883 11.531 -7.539 1 85 123 ASP B N 1
ATOM 2142 C CA . ASP B 1 123 ? 9.93 11.227 -8.508 1 85 123 ASP B CA 1
ATOM 2143 C C . ASP B 1 123 ? 10.484 12.5 -9.141 1 85 123 ASP B C 1
ATOM 2145 O O . ASP B 1 123 ? 11.508 12.461 -9.828 1 85 123 ASP B O 1
ATOM 2149 N N . ASP B 1 124 ? 9.891 13.594 -8.953 1 91.19 124 ASP B N 1
ATOM 2150 C CA . ASP B 1 124 ? 10.32 14.883 -9.492 1 91.19 124 ASP B CA 1
ATOM 2151 C C . ASP B 1 124 ? 10.914 15.766 -8.391 1 91.19 124 ASP B C 1
ATOM 2153 O O . ASP B 1 124 ? 10.18 16.297 -7.555 1 91.19 124 ASP B O 1
ATOM 2157 N N . GLU B 1 125 ? 12.234 15.992 -8.484 1 93.38 125 GLU B N 1
ATOM 2158 C CA . GLU B 1 125 ? 12.945 16.766 -7.469 1 93.38 125 GLU B CA 1
ATOM 2159 C C . GLU B 1 125 ? 12.406 18.172 -7.363 1 93.38 125 GLU B C 1
ATOM 2161 O O . GLU B 1 125 ? 12.375 18.75 -6.273 1 93.38 125 GLU B O 1
ATOM 2166 N N . SER B 1 126 ? 12.047 18.734 -8.5 1 95.25 126 SER B N 1
ATOM 2167 C CA . SER B 1 126 ? 11.508 20.078 -8.469 1 95.25 126 SER B CA 1
ATOM 2168 C C . SER B 1 126 ? 10.211 20.141 -7.672 1 95.25 126 SER B C 1
ATOM 2170 O O . SER B 1 126 ? 9.961 21.109 -6.949 1 95.25 126 SER B O 1
ATOM 2172 N N . ILE B 1 127 ? 9.422 19.125 -7.742 1 95.31 127 ILE B N 1
ATOM 2173 C CA . ILE B 1 127 ? 8.164 19.062 -7.012 1 95.31 127 ILE B CA 1
ATOM 2174 C C . ILE B 1 127 ? 8.438 18.859 -5.523 1 95.31 127 ILE B C 1
ATOM 2176 O O . ILE B 1 127 ? 7.809 19.5 -4.676 1 95.31 127 ILE B O 1
ATOM 2180 N N . ILE B 1 128 ? 9.391 18.094 -5.211 1 95.62 128 ILE B N 1
ATOM 2181 C CA . ILE B 1 128 ? 9.773 17.859 -3.82 1 95.62 128 ILE B CA 1
ATOM 2182 C C . ILE B 1 128 ? 10.219 19.172 -3.188 1 95.62 128 ILE B C 1
ATOM 2184 O O . ILE B 1 128 ? 9.781 19.531 -2.088 1 95.62 128 ILE B O 1
ATOM 2188 N N . ASN B 1 129 ? 11.055 19.875 -3.873 1 96.38 129 ASN B N 1
ATOM 2189 C CA . ASN B 1 129 ? 11.531 21.141 -3.359 1 96.38 129 ASN B CA 1
ATOM 2190 C C . ASN B 1 129 ? 10.383 22.125 -3.139 1 96.38 129 ASN B C 1
ATOM 2192 O O . ASN B 1 129 ? 10.375 22.875 -2.154 1 96.38 129 ASN B O 1
ATOM 2196 N N . ALA B 1 130 ? 9.43 22.078 -4.09 1 97 130 ALA B N 1
ATOM 2197 C CA . ALA B 1 130 ? 8.266 22.953 -3.93 1 97 130 ALA B CA 1
ATOM 2198 C C . ALA B 1 130 ? 7.484 22.594 -2.666 1 97 130 ALA B C 1
ATOM 2200 O O . ALA B 1 130 ? 7.031 23.484 -1.938 1 97 130 ALA B O 1
ATOM 2201 N N . PHE B 1 131 ? 7.34 21.344 -2.355 1 97.75 131 PHE B N 1
ATOM 2202 C CA . PHE B 1 131 ? 6.656 20.906 -1.146 1 97.75 131 PHE B CA 1
ATOM 2203 C C . PHE B 1 131 ? 7.422 21.344 0.098 1 97.75 131 PHE B C 1
ATOM 2205 O O . PHE B 1 131 ? 6.824 21.781 1.082 1 97.75 131 PHE B O 1
ATOM 2212 N N . VAL B 1 132 ? 8.742 21.219 0.081 1 97.56 132 VAL B N 1
ATOM 2213 C CA . VAL B 1 132 ? 9.578 21.562 1.224 1 97.56 132 VAL B CA 1
ATOM 2214 C C . VAL B 1 132 ? 9.422 23.047 1.539 1 97.56 132 VAL B C 1
ATOM 2216 O O . VAL B 1 132 ? 9.398 23.453 2.707 1 97.56 132 VAL B O 1
ATOM 2219 N N . GLU B 1 133 ? 9.211 23.812 0.567 1 97.44 133 GLU B N 1
ATOM 2220 C CA . GLU B 1 133 ? 9.141 25.25 0.74 1 97.44 133 GLU B CA 1
ATOM 2221 C C . GLU B 1 133 ? 7.715 25.703 1.039 1 97.44 133 GLU B C 1
ATOM 2223 O O . GLU B 1 133 ? 7.492 26.859 1.43 1 97.44 133 GLU B O 1
ATOM 2228 N N . ALA B 1 134 ? 6.777 24.859 0.844 1 98 134 ALA B N 1
ATOM 2229 C CA . ALA B 1 134 ? 5.371 25.219 0.999 1 98 134 ALA B CA 1
ATOM 2230 C C . ALA B 1 134 ? 5.055 25.578 2.451 1 98 134 ALA B C 1
ATOM 2232 O O . ALA B 1 134 ? 5.473 24.859 3.371 1 98 134 ALA B O 1
ATOM 2233 N N . ARG B 1 135 ? 4.246 26.703 2.643 1 97.5 135 ARG B N 1
ATOM 2234 C CA . ARG B 1 135 ? 3.881 27.141 3.982 1 97.5 135 ARG B CA 1
ATOM 2235 C C . ARG B 1 135 ? 2.416 27.562 4.039 1 97.5 135 ARG B C 1
ATOM 2237 O O . ARG B 1 135 ? 1.955 28.094 5.055 1 97.5 135 ARG B O 1
ATOM 2244 N N . SER B 1 136 ? 1.704 27.281 2.904 1 97.81 136 SER B N 1
ATOM 2245 C CA . SER B 1 136 ? 0.315 27.719 2.852 1 97.81 136 SER B CA 1
ATOM 2246 C C . SER B 1 136 ? -0.495 26.891 1.866 1 97.81 136 SER B C 1
ATOM 2248 O O . SER B 1 136 ? 0.069 26.109 1.088 1 97.81 136 SER B O 1
ATOM 2250 N N . LYS B 1 137 ? -1.785 27.047 2.055 1 98.19 137 LYS B N 1
ATOM 2251 C CA . LYS B 1 137 ? -2.686 26.406 1.095 1 98.19 137 LYS B CA 1
ATOM 2252 C C . LYS B 1 137 ? -2.385 26.875 -0.329 1 98.19 137 LYS B C 1
ATOM 2254 O O . LYS B 1 137 ? -2.42 26.078 -1.267 1 98.19 137 LYS B O 1
ATOM 2259 N N . GLU B 1 138 ? -2.148 28.141 -0.498 1 98.25 138 GLU B N 1
ATOM 2260 C CA . GLU B 1 138 ? -1.835 28.719 -1.805 1 98.25 138 GLU B CA 1
ATOM 2261 C C . GLU B 1 138 ? -0.608 28.047 -2.42 1 98.25 138 GLU B C 1
ATOM 2263 O O . GLU B 1 138 ? -0.57 27.797 -3.625 1 98.25 138 GLU B O 1
ATOM 2268 N N . ASP B 1 139 ? 0.425 27.812 -1.596 1 98.38 139 ASP B N 1
ATOM 2269 C CA . ASP B 1 139 ? 1.615 27.109 -2.082 1 98.38 139 ASP B CA 1
ATOM 2270 C C . ASP B 1 139 ? 1.263 25.734 -2.619 1 98.38 139 ASP B C 1
ATOM 2272 O O . ASP B 1 139 ? 1.769 25.312 -3.664 1 98.38 139 ASP B O 1
ATOM 2276 N N . LEU B 1 140 ? 0.357 25.031 -1.934 1 98.31 140 LEU B N 1
ATOM 2277 C CA . LEU B 1 140 ? -0.069 23.719 -2.375 1 98.31 140 LEU B CA 1
ATOM 2278 C C . LEU B 1 140 ? -0.864 23.797 -3.674 1 98.31 140 LEU B C 1
ATOM 2280 O O . LEU B 1 140 ? -0.727 22.953 -4.551 1 98.31 140 LEU B O 1
ATOM 2284 N N . GLU B 1 141 ? -1.697 24.797 -3.77 1 98.19 141 GLU B N 1
ATOM 2285 C CA . GLU B 1 141 ? -2.463 25.016 -4.992 1 98.19 141 GLU B CA 1
ATOM 2286 C C . GLU B 1 141 ? -1.542 25.281 -6.18 1 98.19 141 GLU B C 1
ATOM 2288 O O . GLU B 1 141 ? -1.816 24.844 -7.297 1 98.19 141 GLU B O 1
ATOM 2293 N N . ASN B 1 142 ? -0.494 26 -5.938 1 97.56 142 ASN B N 1
ATOM 2294 C CA . ASN B 1 142 ? 0.485 26.266 -6.988 1 97.56 142 ASN B CA 1
ATOM 2295 C C . ASN B 1 142 ? 1.17 24.969 -7.445 1 97.56 142 ASN B C 1
ATOM 2297 O O . ASN B 1 142 ? 1.422 24.781 -8.633 1 97.56 142 ASN B O 1
ATOM 2301 N N . ILE B 1 143 ? 1.521 24.156 -6.469 1 97 143 ILE B N 1
ATOM 2302 C CA . ILE B 1 143 ? 2.105 22.859 -6.805 1 97 143 ILE B CA 1
ATOM 2303 C C . ILE B 1 143 ? 1.123 22.047 -7.652 1 97 143 ILE B C 1
ATOM 2305 O O . ILE B 1 143 ? 1.506 21.469 -8.664 1 97 143 ILE B O 1
ATOM 2309 N N . LEU B 1 144 ? -0.137 22.031 -7.238 1 96.19 144 LEU B N 1
ATOM 2310 C CA . LEU B 1 144 ? -1.192 21.312 -7.949 1 96.19 144 LEU B CA 1
ATOM 2311 C C . LEU B 1 144 ? -1.301 21.797 -9.391 1 96.19 144 LEU B C 1
ATOM 2313 O O . LEU B 1 144 ? -1.383 21 -10.32 1 96.19 144 LEU B O 1
ATOM 2317 N N . LYS B 1 145 ? -1.304 23.125 -9.602 1 95.5 145 LYS B N 1
ATOM 2318 C CA . LYS B 1 145 ? -1.355 23.703 -10.938 1 95.5 145 LYS B CA 1
ATOM 2319 C C . LYS B 1 145 ? -0.147 23.281 -11.773 1 95.5 145 LYS B C 1
ATOM 2321 O O . LYS B 1 145 ? -0.272 23.016 -12.969 1 95.5 145 LYS B O 1
ATOM 2326 N N . GLY B 1 146 ? 1.005 23.219 -11.117 1 91.25 146 GLY B N 1
ATOM 2327 C CA . GLY B 1 146 ? 2.24 22.859 -11.805 1 91.25 146 GLY B CA 1
ATOM 2328 C C . GLY B 1 146 ? 2.262 21.438 -12.305 1 91.25 146 GLY B C 1
ATOM 2329 O O . GLY B 1 146 ? 2.965 21.109 -13.266 1 91.25 146 GLY B O 1
ATOM 2330 N N . ILE B 1 147 ? 1.523 20.562 -11.57 1 88.12 147 ILE B N 1
ATOM 2331 C CA . ILE B 1 147 ? 1.559 19.172 -11.984 1 88.12 147 ILE B CA 1
ATOM 2332 C C . ILE B 1 147 ? 0.382 18.875 -12.914 1 88.12 147 ILE B C 1
ATOM 2334 O O . ILE B 1 147 ? 0.15 17.719 -13.289 1 88.12 147 ILE B O 1
ATOM 2338 N N . GLY B 1 148 ? -0.281 19.844 -13.352 1 79.69 148 GLY B N 1
ATOM 2339 C CA . GLY B 1 148 ? -1.301 19.734 -14.383 1 79.69 148 GLY B CA 1
ATOM 2340 C C . GLY B 1 148 ? -2.664 19.359 -13.836 1 79.69 148 GLY B C 1
ATOM 2341 O O . GLY B 1 148 ? -3.451 18.688 -14.523 1 79.69 148 GLY B O 1
ATOM 2342 N N . GLU B 1 149 ? -2.992 19.531 -12.594 1 70.88 149 GLU B N 1
ATOM 2343 C CA . GLU B 1 149 ? -4.297 19.281 -11.992 1 70.88 149 GLU B CA 1
ATOM 2344 C C . GLU B 1 149 ? -4.961 20.578 -11.539 1 70.88 149 GLU B C 1
ATOM 2346 O O . GLU B 1 149 ? -4.277 21.578 -11.297 1 70.88 149 GLU B O 1
#

Sequence (298 aa):
MLREIIENGRFSFQKGSLSWEEAIKKACQPLLEQKIIEPEYPGYIISNVHEFGPYIVIAPEICIPHAQEGKGVNDTAVAFMNIEEAVDFGPGADYQPHLFFVLASTDNEKHLNNLSELVTLLDDESIINAFVEARSKEDLENILKGIGEMLREIIENGRFSFQKGSLSWEEAIKKACQPLLEQKIIEPEYPGYIISNVHEFGPYIVIAPEICIPHAQEGKGVNDTAVAFMNIEEAVDFGPGADYQPHLFFVLASTDNEKHLNNLSELVTLLDDESIINAFVEARSKEDLENILKGIGE

pLDDT: mean 94.34, std 5.19, range [70.88, 98.81]

Radius of gyration: 19.19 Å; Cα contacts (8 Å, |Δi|>4): 561; chains: 2; bounding box: 40×55×42 Å

Organism: NCBI:txid638301

Secondary structure (DSSP, 8-state):
-HHHHHHTT-EEEE-S---HHHHHHHHHHHHHHTTSB-TTHHHHHHHHHHHH-STTEEETTEE--B-STTTTBSS-EEEEEEESSPP---TT-S---SEEEEEE-S-HHHHHHHHHHHHHHHT-HHHHHHHHH--SHHHHHHHHHHTT-/-HHHHHHTT-EEEE-S---HHHHHHHHHHHHHHTTSB-TTHHHHHHHHHHHH-STTEEETTEE--B-STTTTBSS-EEEEEEESSPPP--TT-S---SEEEEEE-S-HHHHHHHHHHHHHHHT-HHHHHHHHH--SHHHHHHHHHHTT-

Nearest PDB structures (foldseek):
  3oxp-assembly1_B  TM=9.180E-01  e=5.808E-14  Yersinia pestis CO92
  2oqt-assembly3_C  TM=8.510E-01  e=5.436E-14  Streptococcus pyogenes serotype M1
  3bjv-assembly1_A-2  TM=8.970E-01  e=1.486E-12  Streptococcus mutans UA159
  1a3a-assembly2_B  TM=8.276E-01  e=8.085E-09  Escherichia coli K-12
  2few-assembly1_A  TM=8.271E-01  e=1.053E-08  Escherichia coli